Protein AF-A0A4S4KF39-F1 (afdb_monomer)

InterPro domains:
  IPR057402 BBC1/AIM3, cysteine proteinase-fold domain [PF25459] (134-309)

Organism: NCBI:txid98765

Nearest PDB structures (foldseek):
  7wzf-assembly1_A  TM=5.654E-01  e=2.152E+00  Streptomyces yunnanensis
  4bbo-assembly1_D  TM=5.616E-01  e=3.613E+00  Bradyrhizobium japonicum
  6s6z-assembly1_A  TM=2.212E-01  e=5.103E+00  Thermotoga maritima MSB8

Mean predicted aligned error: 10.65 Å

Secondary structure (DSSP, 8-state):
-PPPPHHHHHHHHHTTTTS-------TTS--SSTT---SSSPP-SSSSHHHHHHHHTSTTS--SS-GGGTTPPPHHHHHS--SEEEEEEEEETTEEEEEEEEE-TTS-EEEEEEEEESSS---TT-TTT-EEEEEEEPPPPPP-HHHHHHHHHHHHHHHHHHHHTTTTT-PPSTTS-HHHHHHHHHHGGGG-TTSPPBPPPBTTB-SEEEEEEEEETTTTEEEEEE-SS--SB-TT-EEEEEEEEEE-GGG--EEEEEEEEEEEE--S-B--SS---TT-B--GGGTS-EEEEEEEEEE--BHHHHHSS-S--PPPTTS-EE--

Structure (mmCIF, N/CA/C/O backbone):
data_AF-A0A4S4KF39-F1
#
_entry.id   AF-A0A4S4KF39-F1
#
loop_
_atom_site.group_PDB
_atom_site.id
_atom_site.type_symbol
_atom_site.label_atom_id
_atom_site.label_alt_id
_atom_site.label_comp_id
_atom_site.label_asym_id
_atom_site.label_entity_id
_atom_site.label_seq_id
_atom_site.pdbx_PDB_ins_code
_atom_sit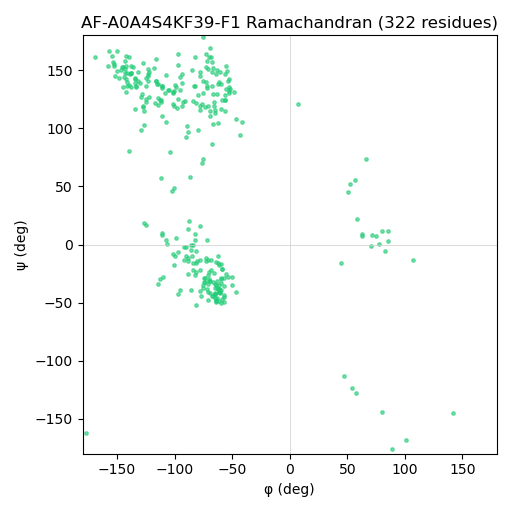e.Cartn_x
_atom_site.Cartn_y
_atom_site.Cartn_z
_atom_site.occupancy
_atom_site.B_iso_or_equiv
_atom_site.auth_seq_id
_atom_site.auth_comp_id
_atom_site.auth_asym_id
_atom_site.auth_atom_id
_atom_site.pdbx_PDB_model_num
ATOM 1 N N . MET A 1 1 ? -62.407 17.009 10.151 1.00 39.81 1 MET A N 1
ATOM 2 C CA . MET A 1 1 ? -61.603 16.279 9.146 1.00 39.81 1 MET A CA 1
ATOM 3 C C . MET A 1 1 ? -62.495 15.220 8.516 1.00 39.81 1 MET A C 1
ATOM 5 O O . MET A 1 1 ? -63.108 14.493 9.290 1.00 39.81 1 MET A O 1
ATOM 9 N N . PRO A 1 2 ? -62.652 15.152 7.184 1.00 35.88 2 PRO A N 1
ATOM 10 C CA . PRO A 1 2 ? -63.517 14.149 6.572 1.00 35.88 2 PRO A CA 1
ATOM 11 C C . PRO A 1 2 ? -62.794 12.796 6.508 1.00 35.88 2 PRO A C 1
ATOM 13 O O . PRO A 1 2 ? -61.650 12.719 6.058 1.00 35.88 2 PRO A O 1
ATOM 16 N N . SER A 1 3 ? -63.450 11.741 6.996 1.00 41.75 3 SER A N 1
ATOM 17 C CA . SER A 1 3 ? -62.980 10.358 6.909 1.00 41.75 3 SER A CA 1
ATOM 18 C C . SER A 1 3 ? -63.378 9.762 5.558 1.00 41.75 3 SER A C 1
ATOM 20 O O . SER A 1 3 ? -64.548 9.747 5.182 1.00 41.75 3 SER A O 1
ATOM 22 N N . PHE A 1 4 ? -62.391 9.278 4.807 1.00 41.94 4 PHE A N 1
ATOM 23 C CA . PHE A 1 4 ? -62.634 8.561 3.558 1.00 41.94 4 PHE A CA 1
ATOM 24 C C . PHE A 1 4 ? -63.135 7.147 3.860 1.00 41.94 4 PHE A C 1
ATOM 26 O O . PHE A 1 4 ? -62.538 6.431 4.667 1.00 41.94 4 PHE A O 1
ATOM 33 N N . SER A 1 5 ? -64.232 6.744 3.216 1.00 55.09 5 SER A N 1
ATOM 34 C CA . SER A 1 5 ? -64.802 5.407 3.387 1.00 55.09 5 SER A CA 1
ATOM 35 C C . SER A 1 5 ? -64.129 4.391 2.456 1.00 55.09 5 SER A C 1
ATOM 37 O O . SER A 1 5 ? -63.663 4.715 1.363 1.00 55.09 5 SER A O 1
ATOM 39 N N . VAL A 1 6 ? -64.082 3.129 2.886 1.00 46.25 6 VAL A N 1
ATOM 40 C CA . VAL A 1 6 ? -63.393 2.020 2.197 1.00 46.25 6 VAL A CA 1
ATOM 41 C C . VAL A 1 6 ? -63.920 1.781 0.768 1.00 46.25 6 VAL A C 1
ATOM 43 O O . VAL A 1 6 ? -63.204 1.229 -0.071 1.00 46.25 6 VAL A O 1
ATOM 46 N N . SER A 1 7 ? -65.134 2.235 0.441 1.00 45.62 7 SER A N 1
ATOM 47 C CA . SER A 1 7 ? -65.674 2.152 -0.922 1.00 45.62 7 SER A CA 1
ATOM 48 C C . SER A 1 7 ? -64.970 3.089 -1.914 1.00 45.62 7 SER A C 1
ATOM 50 O O . SER A 1 7 ? -64.816 2.708 -3.076 1.00 45.62 7 SER A O 1
ATOM 52 N N . ASP A 1 8 ? -64.438 4.235 -1.468 1.00 46.12 8 ASP A N 1
ATOM 53 C CA . ASP A 1 8 ? -63.676 5.161 -2.328 1.00 46.12 8 ASP A CA 1
ATOM 54 C C . ASP A 1 8 ? -62.296 4.609 -2.721 1.00 46.12 8 ASP A C 1
ATOM 56 O O . ASP A 1 8 ? -61.754 4.932 -3.780 1.00 46.12 8 ASP A O 1
ATOM 60 N N . LEU A 1 9 ? -61.730 3.719 -1.900 1.00 43.78 9 LEU A N 1
ATOM 61 C CA . LEU A 1 9 ? -60.470 3.034 -2.202 1.00 43.78 9 LEU A CA 1
ATOM 62 C C . LEU A 1 9 ? -60.652 1.932 -3.255 1.00 43.78 9 LEU A C 1
ATOM 64 O O . LEU A 1 9 ? -59.778 1.740 -4.102 1.00 43.78 9 LEU A O 1
ATOM 68 N N . LYS A 1 10 ? -61.799 1.238 -3.261 1.00 43.09 10 LYS A N 1
ATOM 69 C CA . LYS A 1 10 ? -62.076 0.178 -4.244 1.00 43.09 10 LYS A CA 1
ATOM 70 C C . LYS A 1 10 ? -62.333 0.729 -5.648 1.00 43.09 10 LYS A C 1
ATOM 72 O O . LYS A 1 10 ? -61.834 0.150 -6.610 1.00 43.09 10 LYS A O 1
ATOM 77 N N . SER A 1 11 ? -63.031 1.860 -5.784 1.00 40.44 11 SER A N 1
ATOM 78 C CA . SER A 1 11 ? -63.276 2.475 -7.101 1.00 40.44 11 SER A CA 1
ATOM 79 C C . SER A 1 11 ? -61.986 3.005 -7.748 1.00 40.44 11 SER A C 1
ATOM 81 O O . SER A 1 11 ? -61.815 2.916 -8.965 1.00 40.44 11 SER A O 1
ATOM 83 N N . ARG A 1 12 ? -61.025 3.468 -6.935 1.00 44.31 12 ARG A N 1
ATOM 84 C CA . ARG A 1 12 ? -59.691 3.886 -7.397 1.00 44.31 12 ARG A CA 1
ATOM 85 C C . ARG A 1 12 ? -58.774 2.715 -7.756 1.00 44.31 12 ARG A C 1
ATOM 87 O O . ARG A 1 12 ? -57.987 2.844 -8.689 1.00 44.31 12 ARG A O 1
ATOM 94 N N . ALA A 1 13 ? -58.904 1.572 -7.084 1.00 39.62 13 ALA A N 1
ATOM 95 C CA . ALA A 1 13 ? -58.108 0.379 -7.382 1.00 39.62 13 ALA A CA 1
ATOM 96 C C . ALA A 1 13 ? -58.490 -0.285 -8.719 1.00 39.62 13 ALA A C 1
ATOM 98 O O . ALA A 1 13 ? -57.625 -0.831 -9.400 1.00 39.62 13 ALA A O 1
ATOM 99 N N . VAL A 1 14 ? -59.760 -0.205 -9.135 1.00 39.12 14 VAL A N 1
ATOM 100 C CA . VAL A 1 14 ? -60.211 -0.791 -10.412 1.00 39.12 14 VAL A CA 1
ATOM 101 C C . VAL A 1 14 ? -59.726 0.027 -11.617 1.00 39.12 14 VAL A C 1
ATOM 103 O O . VAL A 1 14 ? -59.369 -0.553 -12.637 1.00 39.12 14 VAL A O 1
ATOM 106 N N . LYS A 1 15 ? -59.587 1.355 -11.486 1.00 35.53 15 LYS A N 1
ATOM 107 C CA . LYS A 1 15 ? -59.062 2.224 -12.560 1.00 35.53 15 LYS A CA 1
ATOM 108 C C . LYS A 1 15 ? -57.560 2.069 -12.840 1.00 35.53 15 LYS A C 1
ATOM 110 O O . LYS A 1 15 ? -57.095 2.554 -13.865 1.00 35.53 15 LYS A O 1
ATOM 115 N N . ALA A 1 16 ? -56.804 1.403 -11.967 1.00 37.81 16 ALA A N 1
ATOM 116 C CA . ALA A 1 16 ? -55.364 1.199 -12.143 1.00 37.81 16 ALA A CA 1
ATOM 117 C C . ALA A 1 16 ? -55.009 -0.087 -12.916 1.00 37.81 16 ALA A C 1
ATOM 119 O O . ALA A 1 16 ? -53.831 -0.344 -13.149 1.00 37.81 16 ALA A O 1
ATOM 120 N N . LYS A 1 17 ? -56.001 -0.906 -13.302 1.00 37.53 17 LYS A N 1
ATOM 121 C CA . LYS A 1 17 ? -55.760 -2.229 -13.900 1.00 37.53 17 LYS A CA 1
ATOM 122 C C . LYS A 1 17 ? -55.523 -2.229 -15.419 1.00 37.53 17 LYS A C 1
ATOM 124 O O . LYS A 1 17 ? -55.055 -3.242 -15.921 1.00 37.53 17 LYS A O 1
ATOM 129 N N . ASP A 1 18 ? -55.748 -1.104 -16.108 1.00 37.53 18 ASP A N 1
ATOM 130 C CA . ASP A 1 18 ? -55.629 -1.000 -17.578 1.00 37.53 18 ASP A CA 1
ATOM 131 C C . ASP A 1 18 ? -54.451 -0.142 -18.080 1.00 37.53 18 ASP A C 1
ATOM 133 O O . ASP A 1 18 ? -54.311 0.099 -19.278 1.00 37.53 18 ASP A O 1
ATOM 137 N N . ALA A 1 19 ? -53.543 0.288 -17.201 1.00 33.97 19 ALA A N 1
ATOM 138 C CA . ALA A 1 19 ? -52.295 0.916 -17.630 1.00 33.97 19 ALA A CA 1
ATOM 139 C C . ALA A 1 19 ? -51.210 -0.157 -17.804 1.00 33.97 19 ALA A C 1
ATOM 141 O O . ALA A 1 19 ? -50.539 -0.544 -16.850 1.00 33.97 19 ALA A O 1
ATOM 142 N N . SER A 1 20 ? -51.108 -0.658 -19.037 1.00 30.83 20 SER A N 1
ATOM 143 C CA . SER A 1 20 ? -49.961 -1.321 -19.675 1.00 30.83 20 SER A CA 1
ATOM 144 C C . SER A 1 20 ? -48.750 -1.629 -18.780 1.00 30.83 20 SER A C 1
ATOM 146 O O . SER A 1 20 ? -48.084 -0.727 -18.270 1.00 30.83 20 SER A O 1
ATOM 148 N N . VAL A 1 21 ? -48.422 -2.921 -18.704 1.00 38.69 21 VAL A N 1
ATOM 149 C CA . VAL A 1 21 ? -47.214 -3.517 -18.121 1.00 38.69 21 VAL A CA 1
ATOM 150 C C . VAL A 1 21 ? -45.951 -2.737 -18.515 1.00 38.69 21 VAL A C 1
ATOM 152 O O . VAL A 1 21 ? -45.319 -3.014 -19.531 1.00 38.69 21 VAL A O 1
ATOM 155 N N . TYR A 1 22 ? -45.538 -1.800 -17.666 1.00 29.58 22 TYR A N 1
ATOM 156 C CA . TYR A 1 22 ? -44.145 -1.395 -17.565 1.00 29.58 22 TYR A CA 1
ATOM 157 C C . TYR A 1 22 ? -43.522 -2.231 -16.461 1.00 29.58 22 TYR A C 1
ATOM 159 O O . TYR A 1 22 ? -43.956 -2.216 -15.311 1.00 29.58 22 TYR A O 1
ATOM 167 N N . LYS A 1 23 ? -42.514 -3.004 -16.857 1.00 35.19 23 LYS A N 1
ATOM 168 C CA . LYS A 1 23 ? -41.631 -3.790 -16.001 1.00 35.19 23 LYS A CA 1
ATOM 169 C C . LYS A 1 23 ? -41.275 -2.959 -14.761 1.00 35.19 23 LYS A C 1
ATOM 171 O O . LYS A 1 23 ? -40.481 -2.025 -14.853 1.00 35.19 23 LYS A O 1
ATOM 176 N N . ILE A 1 24 ? -41.871 -3.285 -13.612 1.00 33.97 24 ILE A N 1
ATOM 177 C CA . ILE A 1 24 ? -41.471 -2.733 -12.316 1.00 33.97 24 ILE A CA 1
ATOM 178 C C . ILE A 1 24 ? -40.077 -3.299 -12.047 1.00 33.97 24 ILE A C 1
ATOM 180 O O . ILE A 1 24 ? -39.912 -4.368 -11.466 1.00 33.97 24 ILE A O 1
ATOM 184 N N . SER A 1 25 ? -39.046 -2.617 -12.548 1.00 32.62 25 SER A N 1
ATOM 185 C CA . SER A 1 25 ? -37.690 -2.837 -12.075 1.00 32.62 25 SER A CA 1
ATOM 186 C C . SER A 1 25 ? -37.651 -2.292 -10.655 1.00 32.62 25 SER A C 1
ATOM 188 O O . SER A 1 25 ? -37.760 -1.078 -10.469 1.00 32.62 25 SER A O 1
ATOM 190 N N . ASN A 1 26 ? -37.528 -3.181 -9.672 1.00 31.80 26 ASN A N 1
ATOM 191 C CA . ASN A 1 26 ? -37.232 -2.828 -8.291 1.00 31.80 26 ASN A CA 1
ATOM 192 C C . ASN A 1 26 ? -36.068 -1.821 -8.275 1.00 31.80 26 ASN A C 1
ATOM 194 O O . ASN A 1 26 ? -34.921 -2.158 -8.557 1.00 31.80 26 ASN A O 1
ATOM 198 N N . THR A 1 27 ? -36.349 -0.560 -7.958 1.00 37.22 27 THR A N 1
ATOM 199 C CA . THR A 1 27 ? -35.354 0.520 -7.845 1.00 37.22 27 THR A CA 1
ATOM 200 C C . THR A 1 27 ? -34.467 0.383 -6.606 1.00 37.22 27 THR A C 1
ATOM 202 O O . THR A 1 27 ? -33.620 1.237 -6.363 1.00 37.22 27 THR A O 1
ATOM 205 N N . ARG A 1 28 ? -34.621 -0.702 -5.836 1.00 38.69 28 ARG A N 1
ATOM 206 C CA . ARG A 1 28 ? -33.837 -0.989 -4.631 1.00 38.69 28 ARG A CA 1
ATOM 207 C C . ARG A 1 28 ? -32.489 -1.670 -4.913 1.00 38.69 28 ARG A C 1
ATOM 209 O O . ARG A 1 28 ? -31.611 -1.583 -4.065 1.00 38.69 28 ARG A O 1
ATOM 216 N N . ASP A 1 29 ? -32.298 -2.215 -6.119 1.00 35.34 29 ASP A N 1
ATOM 217 C CA . ASP A 1 29 ? -31.087 -2.963 -6.506 1.00 35.34 29 ASP A CA 1
ATOM 218 C C . ASP A 1 29 ? -30.207 -2.239 -7.546 1.00 35.34 29 ASP A C 1
ATOM 220 O O . ASP A 1 29 ? -29.248 -2.802 -8.066 1.00 35.34 29 ASP A O 1
ATOM 224 N N . LYS A 1 30 ? -30.478 -0.959 -7.847 1.00 36.72 30 LYS A N 1
ATOM 225 C CA . LYS A 1 30 ? -29.723 -0.176 -8.853 1.00 36.72 30 LYS A CA 1
ATOM 226 C C . LYS A 1 30 ? -28.352 0.352 -8.395 1.00 36.72 30 LYS A C 1
ATOM 228 O O . LYS A 1 30 ? -27.777 1.196 -9.072 1.00 36.72 30 LYS A O 1
ATOM 233 N N . PHE A 1 31 ? -27.795 -0.164 -7.303 1.00 43.72 31 PHE A N 1
ATOM 234 C CA . PHE A 1 31 ? -26.368 -0.002 -6.995 1.00 43.72 31 PHE A CA 1
ATOM 235 C C . PHE A 1 31 ? -25.647 -1.348 -7.108 1.00 43.72 31 PHE A C 1
ATOM 237 O O . PHE A 1 31 ? -25.009 -1.839 -6.183 1.00 43.72 31 PHE A O 1
ATOM 244 N N . THR A 1 32 ? -25.741 -1.950 -8.289 1.00 39.66 32 THR A N 1
ATOM 245 C CA . THR A 1 32 ? -24.773 -2.938 -8.763 1.00 39.66 32 THR A CA 1
ATOM 246 C C . THR A 1 32 ? -23.433 -2.237 -8.985 1.00 39.66 32 THR A C 1
ATOM 248 O O . THR A 1 32 ? -23.328 -1.528 -9.976 1.00 39.66 32 THR A O 1
ATOM 251 N N . ASN A 1 33 ? -22.457 -2.409 -8.079 1.00 44.78 33 ASN A N 1
ATOM 252 C CA . ASN A 1 33 ? -20.983 -2.249 -8.200 1.00 44.78 33 ASN A CA 1
ATOM 253 C C . ASN A 1 33 ? -20.338 -1.032 -8.921 1.00 44.78 33 ASN A C 1
ATOM 255 O O . ASN A 1 33 ? -19.154 -0.792 -8.719 1.00 44.78 33 ASN A O 1
ATOM 259 N N . ALA A 1 34 ? -21.045 -0.243 -9.725 1.00 40.34 34 ALA A N 1
ATOM 260 C CA . ALA A 1 34 ? -20.480 0.692 -10.695 1.00 40.34 34 ALA A CA 1
ATOM 261 C C . ALA A 1 34 ? -20.090 2.061 -10.107 1.00 40.34 34 ALA A C 1
ATOM 263 O O . ALA A 1 34 ? -19.596 2.915 -10.833 1.00 40.34 34 ALA A O 1
ATOM 264 N N . SER A 1 35 ? -20.297 2.295 -8.806 1.00 52.53 35 SER A N 1
ATOM 265 C CA . SER A 1 35 ? -19.958 3.567 -8.145 1.00 52.53 35 SER A CA 1
ATOM 266 C C . SER A 1 35 ? -19.040 3.408 -6.927 1.00 52.53 35 SER A C 1
ATOM 268 O O . SER A 1 35 ? -18.972 4.315 -6.098 1.00 52.53 35 SER A O 1
ATOM 270 N N . PHE A 1 36 ? -18.372 2.259 -6.779 1.00 65.62 36 PHE A N 1
ATOM 271 C CA . PHE A 1 36 ? -17.457 1.973 -5.666 1.00 65.62 36 PHE A CA 1
ATOM 272 C C . PHE A 1 36 ? -15.989 2.144 -6.076 1.00 65.62 36 PHE A C 1
ATOM 274 O O . PHE A 1 36 ? -15.164 1.264 -5.855 1.00 65.62 36 PHE A O 1
ATOM 281 N N . PHE A 1 37 ? -15.659 3.263 -6.719 1.00 78.44 37 PHE A N 1
ATOM 282 C CA . PHE A 1 37 ? -14.258 3.616 -6.921 1.00 78.44 37 PHE A CA 1
ATOM 283 C C . PHE A 1 37 ? -13.801 4.441 -5.721 1.00 78.44 37 PHE A C 1
ATOM 285 O O . PHE A 1 37 ? -14.157 5.618 -5.577 1.00 78.44 37 PHE A O 1
ATOM 292 N N . MET A 1 38 ? -13.080 3.760 -4.833 1.00 86.00 38 MET A N 1
ATOM 293 C CA . MET A 1 38 ? -12.236 4.399 -3.832 1.00 86.00 38 MET A CA 1
ATOM 294 C C . MET A 1 38 ? -11.078 5.086 -4.552 1.00 86.00 38 MET A C 1
ATOM 296 O O . MET A 1 38 ? -10.628 4.631 -5.605 1.00 86.00 38 MET A O 1
ATOM 300 N N . SER A 1 39 ? -10.596 6.189 -3.994 1.00 86.69 39 SER A N 1
ATOM 301 C CA . SER A 1 39 ? -9.427 6.878 -4.538 1.00 86.69 39 SER A CA 1
ATOM 302 C C . SER A 1 39 ? -8.100 6.230 -4.127 1.00 86.69 39 SER A C 1
ATOM 304 O O . SER A 1 39 ? -7.065 6.541 -4.716 1.00 86.69 39 SER A O 1
ATOM 306 N N . HIS A 1 40 ? -8.132 5.344 -3.127 1.00 87.56 40 HIS A N 1
ATOM 307 C CA . HIS A 1 40 ? -6.980 4.622 -2.595 1.00 87.56 40 HIS A CA 1
ATOM 308 C C . HIS A 1 40 ? -7.335 3.158 -2.246 1.00 87.56 40 HIS A C 1
ATOM 310 O O . HIS A 1 40 ? -8.409 2.919 -1.689 1.00 87.56 40 HIS A O 1
ATOM 316 N N . PRO A 1 41 ? -6.443 2.190 -2.537 1.00 87.00 41 PRO A N 1
ATOM 317 C CA . PRO A 1 41 ? -5.455 2.311 -3.608 1.00 87.00 41 PRO A CA 1
ATOM 318 C C . PRO A 1 41 ? -6.174 2.626 -4.940 1.00 87.00 41 PRO A C 1
ATOM 320 O O . PRO A 1 41 ? -7.361 2.315 -5.076 1.00 87.00 41 PRO A O 1
ATOM 323 N N . PRO A 1 42 ? -5.509 3.279 -5.908 1.00 85.31 42 PRO A N 1
ATOM 324 C CA . PRO A 1 42 ? -6.131 3.599 -7.188 1.00 85.31 42 PRO A CA 1
ATOM 325 C C . PRO A 1 42 ? -6.717 2.353 -7.877 1.00 85.31 42 PRO A C 1
ATOM 327 O O . PRO A 1 42 ? -6.176 1.256 -7.706 1.00 85.31 42 PRO A O 1
ATOM 330 N N . PRO A 1 43 ? -7.800 2.494 -8.663 1.00 86.00 43 PRO A N 1
ATOM 331 C CA . PRO A 1 43 ? -8.351 1.390 -9.441 1.00 86.00 43 PRO A CA 1
ATOM 332 C C . PRO A 1 43 ? -7.305 0.776 -10.375 1.00 86.00 43 PRO A C 1
ATOM 334 O O . PRO A 1 43 ? -6.452 1.485 -10.904 1.00 86.00 43 PRO A O 1
ATOM 337 N N . THR A 1 44 ? -7.407 -0.535 -10.585 1.00 89.81 44 THR A N 1
ATOM 338 C CA . THR A 1 44 ? -6.483 -1.317 -11.415 1.00 89.81 44 THR A CA 1
ATOM 339 C C . THR A 1 44 ? -7.247 -2.029 -12.520 1.00 89.81 44 THR A C 1
ATOM 341 O O . THR A 1 44 ? -8.425 -2.363 -12.350 1.00 89.81 44 THR A O 1
ATOM 344 N N . GLU A 1 45 ? -6.593 -2.261 -13.653 1.00 90.44 45 GLU A N 1
ATOM 345 C CA . GLU A 1 45 ? -7.209 -2.926 -14.809 1.00 90.44 45 GLU A CA 1
ATOM 346 C C . GLU A 1 45 ? -7.108 -4.451 -14.699 1.00 90.44 45 GLU A C 1
ATOM 348 O O . GLU A 1 45 ? -8.065 -5.172 -14.987 1.00 90.44 45 GLU A O 1
ATOM 353 N N . HIS A 1 46 ? -5.971 -4.945 -14.213 1.00 90.25 46 HIS A N 1
ATOM 354 C CA . HIS A 1 46 ? -5.637 -6.368 -14.161 1.00 90.25 46 HIS A CA 1
ATOM 355 C C . HIS A 1 46 ? -5.698 -6.939 -12.734 1.00 90.25 46 HIS A C 1
ATOM 357 O O . HIS A 1 46 ? -5.414 -8.114 -12.515 1.00 90.25 46 HIS A O 1
ATOM 363 N N . GLY A 1 47 ? -6.116 -6.133 -11.752 1.00 87.88 47 GLY A N 1
ATOM 364 C CA . GLY A 1 47 ? -6.416 -6.563 -10.382 1.00 87.88 47 GLY A CA 1
ATOM 365 C C . GLY A 1 47 ? -5.392 -6.158 -9.317 1.00 87.88 47 GLY A C 1
ATOM 366 O O . GLY A 1 47 ? -5.712 -6.245 -8.130 1.00 87.88 47 GLY A O 1
ATOM 367 N N . SER A 1 48 ? -4.202 -5.693 -9.705 1.00 92.19 48 SER A N 1
ATOM 368 C CA . SER A 1 48 ? -3.261 -4.999 -8.813 1.00 92.19 48 SER A CA 1
ATOM 369 C C . SER A 1 48 ? -2.366 -4.043 -9.595 1.00 92.19 48 SER A C 1
ATOM 371 O O . SER A 1 48 ? -2.079 -4.280 -10.770 1.00 92.19 48 SER A O 1
ATOM 373 N N . ALA A 1 49 ? -1.867 -2.999 -8.934 1.00 93.62 49 ALA A N 1
ATOM 374 C CA . ALA A 1 49 ? -1.062 -1.971 -9.595 1.00 93.62 49 ALA A CA 1
ATOM 375 C C . ALA A 1 49 ? 0.256 -2.545 -10.149 1.00 93.62 49 ALA A C 1
ATOM 377 O O . ALA A 1 49 ? 0.701 -2.187 -11.239 1.00 93.62 49 ALA A O 1
ATOM 378 N N . ALA A 1 50 ? 0.838 -3.518 -9.445 1.00 93.44 50 ALA A N 1
ATOM 379 C CA . ALA A 1 50 ? 2.006 -4.237 -9.931 1.00 93.44 50 ALA A CA 1
ATOM 380 C C . ALA A 1 50 ? 1.745 -5.076 -11.189 1.00 93.44 50 ALA A C 1
ATOM 382 O O . ALA A 1 50 ? 2.633 -5.188 -12.031 1.00 93.44 50 ALA A O 1
ATOM 383 N N . LEU A 1 51 ? 0.549 -5.656 -11.334 1.00 93.62 51 LEU A N 1
ATOM 384 C CA . LEU A 1 51 ? 0.205 -6.445 -12.514 1.00 93.62 51 LEU A CA 1
ATOM 385 C C . LEU A 1 51 ? -0.076 -5.526 -13.708 1.00 93.62 51 LEU A C 1
ATOM 387 O O . LEU A 1 51 ? 0.385 -5.820 -14.805 1.00 93.62 51 LEU A O 1
ATOM 391 N N . ASP A 1 52 ? -0.714 -4.374 -13.490 1.00 94.56 52 ASP A N 1
ATOM 392 C CA . ASP A 1 52 ? -0.856 -3.338 -14.523 1.00 94.56 52 ASP A CA 1
ATOM 393 C C . ASP A 1 52 ? 0.517 -2.891 -15.053 1.00 94.56 52 ASP A C 1
ATOM 395 O O . ASP A 1 52 ? 0.743 -2.833 -16.265 1.00 94.56 52 ASP A O 1
ATOM 399 N N . LEU A 1 53 ? 1.482 -2.660 -14.152 1.00 95.19 53 LEU A N 1
ATOM 400 C CA . LEU A 1 53 ? 2.851 -2.342 -14.553 1.00 95.19 53 LEU A CA 1
ATOM 401 C C . LEU A 1 53 ? 3.527 -3.517 -15.275 1.00 95.19 53 LEU A C 1
ATOM 403 O O . LEU A 1 53 ? 4.179 -3.309 -16.295 1.00 95.19 53 LEU A O 1
ATOM 407 N N . ALA A 1 54 ? 3.363 -4.754 -14.805 1.00 94.88 54 ALA A N 1
ATOM 408 C CA . ALA A 1 54 ? 3.926 -5.922 -15.480 1.00 94.88 54 ALA A CA 1
ATOM 409 C C . ALA A 1 54 ? 3.353 -6.103 -16.899 1.00 94.88 54 ALA A C 1
ATOM 411 O O . ALA A 1 54 ? 4.103 -6.409 -17.829 1.00 94.88 54 ALA A O 1
ATOM 412 N N . HIS A 1 55 ? 2.056 -5.836 -17.091 1.00 95.12 55 HIS A N 1
ATOM 413 C CA . HIS A 1 55 ? 1.413 -5.817 -18.404 1.00 95.12 55 HIS A CA 1
ATOM 414 C C . HIS A 1 55 ? 2.022 -4.761 -19.328 1.00 95.12 55 HIS A C 1
ATOM 416 O O . HIS A 1 55 ? 2.239 -5.051 -20.506 1.00 95.12 55 HIS A O 1
ATOM 422 N N . TYR A 1 56 ? 2.387 -3.582 -18.815 1.00 95.56 56 TYR A N 1
ATOM 423 C CA . TYR A 1 56 ? 3.096 -2.572 -19.607 1.00 95.56 56 TYR A CA 1
ATOM 424 C C . TYR A 1 56 ? 4.416 -3.099 -20.197 1.00 95.56 56 TYR A C 1
ATOM 426 O O . TYR A 1 56 ? 4.758 -2.771 -21.332 1.00 95.56 56 TYR A O 1
ATOM 434 N N . PHE A 1 57 ? 5.140 -3.959 -19.475 1.00 95.75 57 PHE A N 1
ATOM 435 C CA . PHE A 1 57 ? 6.400 -4.560 -19.938 1.00 95.75 57 PHE A CA 1
ATOM 436 C C . PHE A 1 57 ? 6.236 -5.835 -20.772 1.00 95.75 57 PHE A C 1
ATOM 438 O O . PHE A 1 57 ? 7.238 -6.390 -21.231 1.00 95.75 57 PHE A O 1
ATOM 445 N N . SER A 1 58 ? 5.008 -6.300 -21.001 1.00 93.50 58 SER A N 1
ATOM 446 C CA . SER A 1 58 ? 4.756 -7.431 -21.892 1.00 93.50 58 SER A CA 1
ATOM 447 C C . SER A 1 58 ? 5.223 -7.117 -23.322 1.00 93.50 58 SER A C 1
ATOM 449 O O . SER A 1 58 ? 4.962 -6.017 -23.818 1.00 93.50 58 SER A O 1
ATOM 451 N N . PRO A 1 59 ? 5.846 -8.071 -24.041 1.00 89.62 59 PRO A N 1
ATOM 452 C CA . PRO A 1 59 ? 6.158 -7.911 -25.464 1.00 89.62 59 PRO A CA 1
ATOM 453 C C . PRO A 1 59 ? 4.927 -7.664 -26.347 1.00 89.62 59 PRO A C 1
ATOM 455 O O . PRO A 1 59 ? 5.066 -7.154 -27.451 1.00 89.62 59 PRO A O 1
ATOM 458 N N . ALA A 1 60 ? 3.729 -8.026 -25.875 1.00 91.12 60 ALA A N 1
ATOM 459 C CA . ALA A 1 60 ? 2.476 -7.775 -26.586 1.00 91.12 60 ALA A CA 1
ATOM 460 C C . ALA A 1 60 ? 1.988 -6.317 -26.467 1.00 91.12 60 ALA A C 1
ATOM 462 O O . ALA A 1 60 ? 1.088 -5.917 -27.203 1.00 91.12 60 ALA A O 1
ATOM 463 N N . THR A 1 61 ? 2.554 -5.531 -25.547 1.00 94.94 61 THR A N 1
ATOM 464 C CA . THR A 1 61 ? 2.130 -4.152 -25.290 1.00 94.94 61 THR A CA 1
ATOM 465 C C . THR A 1 61 ? 2.924 -3.178 -26.153 1.00 94.94 61 THR A C 1
ATOM 467 O O . THR A 1 61 ? 4.155 -3.125 -26.089 1.00 94.94 61 THR A O 1
ATOM 470 N N . HIS A 1 62 ? 2.216 -2.373 -26.942 1.00 96.06 62 HIS A N 1
ATOM 471 C CA . HIS A 1 62 ? 2.828 -1.325 -27.753 1.00 96.06 62 HIS A CA 1
ATOM 472 C C . HIS A 1 62 ? 3.310 -0.161 -26.875 1.00 96.06 62 HIS A C 1
ATOM 474 O O . HIS A 1 62 ? 2.584 0.299 -25.995 1.00 96.06 62 HIS A O 1
ATOM 480 N N . TRP A 1 63 ? 4.529 0.320 -27.117 1.00 95.62 63 TRP A N 1
ATOM 481 C CA . TRP A 1 63 ? 5.078 1.535 -26.516 1.00 95.62 63 TRP A CA 1
ATOM 482 C C . TRP A 1 63 ? 5.165 2.642 -27.555 1.00 95.62 63 TRP A C 1
ATOM 484 O O . TRP A 1 63 ? 5.747 2.455 -28.624 1.00 95.62 63 TRP A O 1
ATOM 494 N N . ASP A 1 64 ? 4.655 3.814 -27.192 1.00 93.31 64 ASP A N 1
ATOM 495 C CA . ASP A 1 64 ? 4.653 4.992 -28.063 1.00 93.31 64 ASP A CA 1
ATOM 496 C C . ASP A 1 64 ? 5.995 5.736 -28.052 1.00 93.31 64 ASP A C 1
ATOM 498 O O . ASP A 1 64 ? 6.268 6.555 -28.930 1.00 93.31 64 ASP A O 1
ATOM 502 N N . SER A 1 65 ? 6.852 5.465 -27.061 1.00 91.31 65 SER A N 1
ATOM 503 C CA . SER A 1 65 ? 8.150 6.120 -26.922 1.00 91.31 65 SER A CA 1
ATOM 504 C C . SER A 1 65 ? 9.231 5.208 -26.321 1.00 91.31 65 SER A C 1
ATOM 506 O O . SER A 1 65 ? 8.944 4.339 -25.490 1.00 91.31 65 SER A O 1
ATOM 508 N N . PRO A 1 66 ? 10.509 5.417 -26.690 1.00 93.12 66 PRO A N 1
ATOM 509 C CA . PRO A 1 66 ? 11.648 4.736 -26.085 1.00 93.12 66 PRO A CA 1
ATOM 510 C C . PRO A 1 66 ? 12.137 5.480 -24.825 1.00 93.12 66 PRO A C 1
ATOM 512 O O . PRO A 1 66 ? 13.295 5.889 -24.745 1.00 93.12 66 PRO A O 1
ATOM 515 N N . TRP A 1 67 ? 11.255 5.666 -23.837 1.00 92.00 67 TRP A N 1
ATOM 516 C CA . TRP A 1 67 ? 11.508 6.399 -22.577 1.00 92.00 67 TRP A CA 1
ATOM 517 C C . TRP A 1 67 ? 12.787 5.957 -21.832 1.00 92.00 67 TRP A C 1
ATOM 519 O O . TRP A 1 67 ? 13.443 6.737 -21.151 1.00 92.00 67 TRP A O 1
ATOM 529 N N . TYR A 1 68 ? 13.200 4.700 -22.000 1.00 91.31 68 TYR A N 1
ATOM 530 C CA . TYR A 1 68 ? 14.400 4.139 -21.372 1.00 91.31 68 TYR A CA 1
ATOM 531 C C . TYR A 1 68 ? 15.717 4.728 -21.915 1.00 91.31 68 TYR A C 1
ATOM 533 O O . TYR A 1 68 ? 16.775 4.530 -21.312 1.00 91.31 68 TYR A O 1
ATOM 541 N N . LEU A 1 69 ? 15.686 5.446 -23.045 1.00 89.81 69 LEU A N 1
ATOM 542 C CA . LEU A 1 69 ? 16.860 6.123 -23.603 1.00 89.81 69 LEU A CA 1
ATOM 543 C C . LEU A 1 69 ? 17.236 7.388 -22.822 1.00 89.81 69 LEU A C 1
ATOM 545 O O . LEU A 1 69 ? 18.416 7.731 -22.764 1.00 89.81 69 LEU A O 1
ATOM 549 N N . THR A 1 70 ? 16.261 8.053 -22.203 1.00 82.50 70 THR A N 1
ATOM 550 C CA . THR A 1 70 ? 16.415 9.347 -21.520 1.00 82.50 70 THR A CA 1
ATOM 551 C C . THR A 1 70 ? 16.571 9.223 -20.003 1.00 82.50 70 THR A C 1
ATOM 553 O O . THR A 1 70 ? 16.658 10.237 -19.327 1.00 82.50 70 THR A O 1
ATOM 556 N N . GLN A 1 71 ? 16.667 7.995 -19.469 1.00 69.81 71 GLN A N 1
ATOM 557 C CA . GLN A 1 71 ? 16.609 7.709 -18.022 1.00 69.81 71 GLN A CA 1
ATOM 558 C C . GLN A 1 71 ? 15.305 8.183 -17.358 1.00 69.81 71 GLN A C 1
ATOM 560 O O . GLN A 1 71 ? 15.255 8.349 -16.140 1.00 69.81 71 GLN A O 1
ATOM 565 N N . ASP A 1 72 ? 14.242 8.351 -18.144 1.00 81.56 72 ASP A N 1
ATOM 566 C CA . ASP A 1 72 ? 12.927 8.661 -17.608 1.00 81.56 72 ASP A CA 1
ATOM 567 C C . ASP A 1 72 ? 12.307 7.437 -16.924 1.00 81.56 72 ASP A C 1
ATOM 569 O O . ASP A 1 72 ? 12.722 6.286 -17.107 1.00 81.56 72 ASP A O 1
ATOM 573 N N . LEU A 1 73 ? 11.280 7.692 -16.119 1.00 87.56 73 LEU A N 1
ATOM 574 C CA . LEU A 1 73 ? 10.456 6.637 -15.546 1.00 87.56 73 LEU A CA 1
ATOM 575 C C . LEU A 1 73 ? 9.580 5.999 -16.636 1.00 87.56 73 LEU A C 1
ATOM 577 O O . LEU A 1 73 ? 9.161 6.688 -17.571 1.00 87.56 73 LEU A O 1
ATOM 581 N N . PRO A 1 74 ? 9.216 4.712 -16.495 1.00 91.38 74 PRO A N 1
ATOM 582 C CA . PRO A 1 74 ? 8.166 4.129 -17.317 1.00 91.38 74 PRO A CA 1
ATOM 583 C C . PRO A 1 74 ? 6.898 4.999 -17.229 1.00 91.38 74 PRO A C 1
ATOM 585 O O . PRO A 1 74 ? 6.511 5.357 -16.113 1.00 91.38 74 PRO A O 1
ATOM 588 N N . PRO A 1 75 ? 6.209 5.303 -18.344 1.00 91.88 75 PRO A N 1
ATOM 589 C CA . PRO A 1 75 ? 5.002 6.129 -18.359 1.00 91.88 75 PRO A CA 1
ATOM 590 C C . PRO A 1 75 ? 3.947 5.775 -17.295 1.00 91.88 75 PRO A C 1
ATOM 592 O O . PRO A 1 75 ? 3.440 6.703 -16.663 1.00 91.88 75 PRO A O 1
ATOM 595 N N . PRO A 1 76 ? 3.649 4.489 -16.995 1.00 91.06 76 PRO A N 1
ATOM 596 C CA . PRO A 1 76 ? 2.712 4.165 -15.915 1.00 91.06 76 PRO A CA 1
ATOM 597 C C . PRO A 1 76 ? 3.172 4.651 -14.530 1.00 91.06 76 PRO A C 1
ATOM 599 O O . PRO A 1 76 ? 2.350 5.088 -13.731 1.00 91.06 76 PRO A O 1
ATOM 602 N N . ILE A 1 77 ? 4.481 4.624 -14.258 1.00 89.62 77 ILE A N 1
ATOM 603 C CA . ILE A 1 77 ? 5.081 5.110 -13.005 1.00 89.62 77 ILE A CA 1
ATOM 604 C C . ILE A 1 77 ? 5.164 6.639 -13.006 1.00 89.62 77 ILE A C 1
ATOM 606 O O . ILE A 1 77 ? 4.900 7.265 -11.984 1.00 89.62 77 ILE A O 1
ATOM 610 N N . ALA A 1 78 ? 5.510 7.253 -14.141 1.00 87.69 78 ALA A N 1
ATOM 611 C CA . ALA A 1 78 ? 5.591 8.708 -14.269 1.00 87.69 78 ALA A CA 1
ATOM 612 C C . ALA A 1 78 ? 4.233 9.383 -14.008 1.00 87.69 78 ALA A C 1
ATOM 614 O O . ALA A 1 78 ? 4.164 10.400 -13.322 1.00 87.69 78 ALA A O 1
ATOM 615 N N . ASN A 1 79 ? 3.154 8.783 -14.519 1.00 84.31 79 ASN A N 1
ATOM 616 C CA . ASN A 1 79 ? 1.797 9.313 -14.394 1.00 84.31 79 ASN A CA 1
ATOM 617 C C . ASN A 1 79 ? 1.137 8.969 -13.052 1.00 84.31 79 ASN A C 1
ATOM 619 O O . ASN A 1 79 ? 0.244 9.687 -12.605 1.00 84.31 79 ASN A O 1
ATOM 623 N N . ASN A 1 80 ? 1.556 7.875 -12.413 1.00 83.75 80 ASN A N 1
ATOM 624 C CA . ASN A 1 80 ? 1.011 7.417 -11.142 1.00 83.75 80 ASN A CA 1
ATOM 625 C C . ASN A 1 80 ? 2.139 6.902 -10.244 1.00 83.75 80 ASN A C 1
ATOM 627 O O . ASN A 1 80 ? 2.412 5.700 -10.168 1.00 83.75 80 ASN A O 1
ATOM 631 N N . ARG A 1 81 ? 2.834 7.843 -9.598 1.00 86.62 81 ARG A N 1
ATOM 632 C CA . ARG A 1 81 ? 4.053 7.536 -8.851 1.00 86.62 81 ARG A CA 1
ATOM 633 C C . ARG A 1 81 ? 3.733 6.648 -7.639 1.00 86.62 81 ARG A C 1
ATOM 635 O O . ARG A 1 81 ? 2.939 7.054 -6.788 1.00 86.62 81 ARG A O 1
ATOM 642 N N . PRO A 1 82 ? 4.348 5.458 -7.530 1.00 90.88 82 PRO A N 1
ATOM 643 C CA . PRO A 1 82 ? 4.164 4.587 -6.379 1.00 90.88 82 PRO A CA 1
ATOM 644 C C . PRO A 1 82 ? 4.790 5.217 -5.121 1.00 90.88 82 PRO A C 1
ATOM 646 O O . PRO A 1 82 ? 5.719 6.022 -5.240 1.00 90.88 82 PRO A O 1
ATOM 649 N N . PRO A 1 83 ? 4.336 4.833 -3.914 1.00 89.25 83 PRO A N 1
ATOM 650 C CA . PRO A 1 83 ? 4.907 5.342 -2.666 1.00 89.25 83 PRO A CA 1
ATOM 651 C C . PRO A 1 83 ? 6.398 5.034 -2.489 1.00 89.25 83 PRO A C 1
ATOM 653 O O . PRO A 1 83 ? 7.102 5.806 -1.846 1.00 89.25 83 PRO A O 1
ATOM 656 N N . SER A 1 84 ? 6.885 3.926 -3.057 1.00 89.88 84 SER A N 1
ATOM 657 C CA . SER A 1 84 ? 8.311 3.607 -3.086 1.00 89.88 84 SER A CA 1
ATOM 658 C C . SER A 1 84 ? 8.714 3.056 -4.449 1.00 89.88 84 SER A C 1
ATOM 660 O O . SER A 1 84 ? 8.013 2.232 -5.045 1.00 89.88 84 SER A O 1
ATOM 662 N N . PHE A 1 85 ? 9.844 3.542 -4.955 1.00 90.69 85 PHE A N 1
ATOM 663 C CA . PHE A 1 85 ? 10.403 3.164 -6.242 1.00 90.69 85 PHE A CA 1
ATOM 664 C C . PHE A 1 85 ? 11.920 3.311 -6.227 1.00 90.69 85 PHE A C 1
ATOM 666 O O . PHE A 1 85 ? 12.448 4.246 -5.635 1.00 90.69 85 PHE A O 1
ATOM 673 N N . SER A 1 86 ? 12.606 2.421 -6.934 1.00 88.44 86 SER A N 1
ATOM 674 C CA . SER A 1 86 ? 14.036 2.523 -7.201 1.00 88.44 86 SER A CA 1
ATOM 675 C C . SER A 1 86 ? 14.319 2.132 -8.645 1.00 88.44 86 SER A C 1
ATOM 677 O O . SER A 1 86 ? 13.643 1.264 -9.203 1.00 88.44 86 SER A O 1
ATOM 679 N N . SER A 1 87 ? 15.327 2.758 -9.252 1.00 87.69 87 SER A N 1
ATOM 680 C CA . SER A 1 87 ? 15.787 2.410 -10.595 1.00 87.69 87 SER A CA 1
ATOM 681 C C . SER A 1 87 ? 17.298 2.395 -10.688 1.00 87.69 87 SER A C 1
ATOM 683 O O . SER A 1 87 ? 18.011 3.076 -9.955 1.00 87.69 87 SER A O 1
ATOM 685 N N . ALA A 1 88 ? 17.793 1.599 -11.617 1.00 88.38 88 ALA A N 1
ATOM 686 C CA . ALA A 1 88 ? 19.209 1.409 -11.827 1.00 88.38 88 ALA A CA 1
ATOM 687 C C . ALA A 1 88 ? 19.477 1.094 -13.290 1.00 88.38 88 ALA A C 1
ATOM 689 O O . ALA A 1 88 ? 18.566 0.756 -14.049 1.00 88.38 88 ALA A O 1
ATOM 690 N N . TRP A 1 89 ? 20.736 1.167 -13.695 1.00 90.38 89 TRP A N 1
ATOM 691 C CA . TRP A 1 89 ? 21.125 0.683 -15.008 1.00 90.38 89 TRP A CA 1
ATOM 692 C C . TRP A 1 89 ? 22.513 0.060 -14.970 1.00 90.38 89 TRP A C 1
ATOM 694 O O . TRP A 1 89 ? 23.362 0.420 -14.159 1.00 90.38 89 TRP A O 1
ATOM 704 N N . GLU A 1 90 ? 22.750 -0.870 -15.885 1.00 90.12 90 GLU A N 1
ATOM 705 C CA . GLU A 1 90 ? 24.082 -1.390 -16.175 1.00 90.12 90 GLU A CA 1
ATOM 706 C C . GLU A 1 90 ? 24.367 -1.283 -17.674 1.00 90.12 90 GLU A C 1
ATOM 708 O O . GLU A 1 90 ? 23.453 -1.240 -18.503 1.00 90.12 90 GLU A O 1
ATOM 713 N N . MET A 1 91 ? 25.647 -1.251 -18.035 1.00 90.75 91 MET A N 1
ATOM 714 C CA . MET A 1 91 ? 26.088 -1.311 -19.424 1.00 90.75 91 MET A CA 1
ATOM 715 C C . MET A 1 91 ? 27.150 -2.395 -19.567 1.00 90.75 91 MET A C 1
ATOM 717 O O . MET A 1 91 ? 28.141 -2.405 -18.839 1.00 90.75 91 MET A O 1
ATOM 721 N N . ARG A 1 92 ? 26.942 -3.309 -20.516 1.00 88.56 92 ARG A N 1
ATOM 722 C CA . ARG A 1 92 ? 27.869 -4.392 -20.855 1.00 88.56 92 ARG A CA 1
ATOM 723 C C . ARG A 1 92 ? 28.145 -4.347 -22.353 1.00 88.56 92 ARG A C 1
ATOM 725 O O . ARG A 1 92 ? 27.312 -4.752 -23.164 1.00 88.56 92 ARG A O 1
ATOM 732 N N . GLY A 1 93 ? 29.314 -3.824 -22.722 1.00 89.50 93 GLY A N 1
ATOM 733 C CA . GLY A 1 93 ? 29.668 -3.595 -24.123 1.00 89.50 93 GLY A CA 1
ATOM 734 C C . GLY A 1 93 ? 28.647 -2.675 -24.817 1.00 89.50 93 GLY A C 1
ATOM 735 O O . GLY A 1 93 ? 28.357 -1.605 -24.281 1.00 89.50 93 GLY A O 1
ATOM 736 N N . PRO A 1 94 ? 28.075 -3.066 -25.974 1.00 90.75 94 PRO A N 1
ATOM 737 C CA . PRO A 1 94 ? 27.088 -2.260 -26.693 1.00 90.75 94 PRO A CA 1
ATOM 738 C C . PRO A 1 94 ? 25.657 -2.405 -26.149 1.00 90.75 94 PRO A C 1
ATOM 740 O O . PRO A 1 94 ? 24.732 -1.868 -26.749 1.00 90.75 94 PRO A O 1
ATOM 743 N N . SER A 1 95 ? 25.441 -3.153 -25.063 1.00 91.69 95 SER A N 1
ATOM 744 C CA . SER A 1 95 ? 24.121 -3.367 -24.462 1.00 91.69 95 SER A CA 1
ATOM 745 C C . SER A 1 95 ? 23.979 -2.553 -23.183 1.00 91.69 95 SER A C 1
ATOM 747 O O . SER A 1 95 ? 24.842 -2.615 -22.307 1.00 91.69 95 SER A O 1
ATOM 749 N N . LYS A 1 96 ? 22.853 -1.857 -23.030 1.00 92.81 96 LYS A N 1
ATOM 750 C CA . LYS A 1 96 ? 22.444 -1.201 -21.783 1.00 92.81 96 LYS A CA 1
ATOM 751 C C . LYS A 1 96 ? 21.180 -1.865 -21.254 1.00 92.81 96 LYS A C 1
ATOM 753 O O . LYS A 1 96 ? 20.279 -2.173 -22.031 1.00 92.81 96 LYS A O 1
ATOM 758 N N . THR A 1 97 ? 21.123 -2.077 -19.945 1.00 93.00 97 THR A N 1
ATOM 759 C CA . THR A 1 97 ? 19.939 -2.598 -19.260 1.00 93.00 97 THR A CA 1
ATOM 760 C C . THR A 1 97 ? 19.501 -1.604 -18.201 1.00 93.00 97 THR A C 1
ATOM 762 O O . THR A 1 97 ? 20.308 -1.194 -17.372 1.00 93.00 97 THR A O 1
ATOM 765 N N . VAL A 1 98 ? 18.232 -1.210 -18.230 1.00 92.81 98 VAL A N 1
ATOM 766 C CA . VAL A 1 98 ? 17.580 -0.420 -17.180 1.00 92.81 98 VAL A CA 1
ATOM 767 C C . VAL A 1 98 ? 16.753 -1.369 -16.328 1.00 92.81 98 VAL A C 1
ATOM 769 O O . VAL A 1 98 ? 15.995 -2.165 -16.876 1.00 92.81 98 VAL A O 1
ATOM 772 N N . PHE A 1 99 ? 16.876 -1.271 -15.011 1.00 91.12 99 PHE A N 1
ATOM 773 C CA . PHE A 1 99 ? 16.097 -2.025 -14.035 1.00 91.12 99 PHE A CA 1
ATOM 774 C C . PHE A 1 99 ? 15.286 -1.067 -13.173 1.00 91.12 99 PHE A C 1
ATOM 776 O O . PHE A 1 99 ? 15.706 0.065 -12.925 1.00 91.12 99 PHE A O 1
ATOM 783 N N . GLY A 1 100 ? 14.151 -1.531 -12.669 1.00 91.25 100 GLY A N 1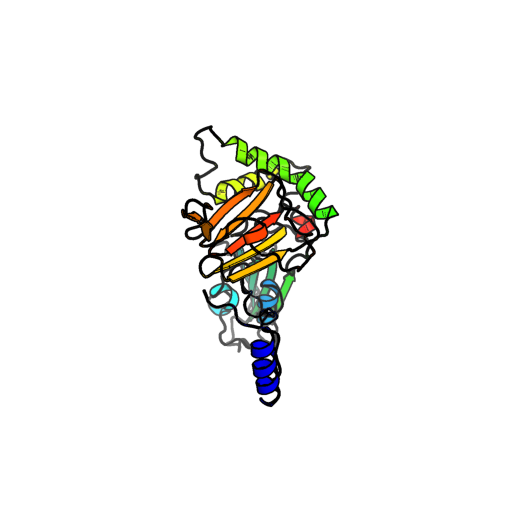
ATOM 784 C CA . GLY A 1 100 ? 13.415 -0.805 -11.645 1.00 91.25 100 GLY A CA 1
ATOM 785 C C . GLY A 1 100 ? 12.564 -1.717 -10.783 1.00 91.25 100 GLY A C 1
ATOM 786 O O . GLY A 1 100 ? 12.207 -2.823 -11.190 1.00 91.25 100 GLY A O 1
ATOM 787 N N . GLY A 1 101 ? 12.266 -1.237 -9.583 1.00 91.88 101 GLY A N 1
ATOM 788 C CA . GLY A 1 101 ? 11.398 -1.880 -8.606 1.00 91.88 101 GLY A CA 1
ATOM 789 C C . GLY A 1 101 ? 10.421 -0.862 -8.032 1.00 91.88 101 GLY A C 1
ATOM 790 O O . GLY A 1 101 ? 10.822 0.252 -7.703 1.00 91.88 101 GLY A O 1
ATOM 791 N N . ALA A 1 102 ? 9.150 -1.233 -7.918 1.00 92.75 102 ALA A N 1
ATOM 792 C CA . ALA A 1 102 ? 8.079 -0.395 -7.388 1.00 92.75 102 ALA A CA 1
ATOM 793 C C . ALA A 1 102 ? 7.285 -1.146 -6.315 1.00 92.75 102 ALA A C 1
ATOM 795 O O . ALA A 1 102 ? 6.962 -2.322 -6.497 1.00 92.75 102 ALA A O 1
ATOM 796 N N . ILE A 1 103 ? 6.931 -0.446 -5.236 1.00 92.38 103 ILE A N 1
ATOM 797 C CA . ILE A 1 103 ? 6.008 -0.910 -4.195 1.00 92.38 103 ILE A CA 1
ATOM 798 C C . ILE A 1 103 ? 4.799 0.015 -4.201 1.00 92.38 103 ILE A C 1
ATOM 800 O O . ILE A 1 103 ? 4.935 1.226 -4.021 1.00 92.38 103 ILE A O 1
ATOM 804 N N . PHE A 1 104 ? 3.618 -0.556 -4.403 1.00 92.81 104 PHE A N 1
ATOM 805 C CA . PHE A 1 104 ? 2.384 0.196 -4.571 1.00 92.81 104 PHE A CA 1
ATOM 806 C C . PHE A 1 104 ? 1.577 0.299 -3.274 1.00 92.81 104 PHE A C 1
ATOM 808 O O . PHE A 1 104 ? 1.757 -0.455 -2.320 1.00 92.81 104 PHE A O 1
ATOM 815 N N . ALA A 1 105 ? 0.634 1.239 -3.265 1.00 92.25 105 ALA A N 1
ATOM 816 C CA . ALA A 1 105 ? -0.306 1.467 -2.171 1.00 92.25 105 ALA A CA 1
ATOM 817 C C . ALA A 1 105 ? -1.153 0.232 -1.795 1.00 92.25 105 ALA A C 1
ATOM 819 O O . ALA A 1 105 ? -1.551 0.088 -0.642 1.00 92.25 105 ALA A O 1
ATOM 820 N N . ASP A 1 106 ? -1.428 -0.664 -2.745 1.00 92.44 106 ASP A N 1
ATOM 821 C CA . ASP A 1 106 ? -2.138 -1.932 -2.517 1.00 92.44 106 ASP A CA 1
ATOM 822 C C . ASP A 1 106 ? -1.219 -3.054 -1.988 1.00 92.44 106 ASP A C 1
ATOM 824 O O . ASP A 1 106 ? -1.642 -4.210 -1.912 1.00 92.44 106 ASP A O 1
ATOM 828 N N . LEU A 1 107 ? 0.027 -2.715 -1.625 1.00 93.19 107 LEU A N 1
ATOM 829 C CA . LEU A 1 107 ? 1.112 -3.610 -1.207 1.00 93.19 107 LEU A CA 1
ATOM 830 C C . LEU A 1 107 ? 1.568 -4.604 -2.282 1.00 93.19 107 LEU A C 1
ATOM 832 O O . LEU A 1 107 ? 2.352 -5.504 -1.989 1.00 93.19 107 LEU A O 1
ATOM 836 N N . SER A 1 108 ? 1.103 -4.455 -3.524 1.00 93.12 108 SER A N 1
ATOM 837 C CA . SER A 1 108 ? 1.666 -5.193 -4.649 1.00 93.12 108 SER A CA 1
ATOM 838 C C . SER A 1 108 ? 3.047 -4.634 -5.013 1.00 93.12 108 SER A C 1
ATOM 840 O O . SER A 1 108 ? 3.350 -3.463 -4.763 1.00 93.12 108 SER A O 1
ATOM 842 N N . MET A 1 109 ? 3.908 -5.474 -5.589 1.00 92.62 109 MET A N 1
ATOM 843 C CA . MET A 1 109 ? 5.285 -5.109 -5.941 1.00 92.62 109 MET A CA 1
ATOM 844 C C . MET A 1 109 ? 5.590 -5.528 -7.371 1.00 92.62 109 MET A C 1
ATOM 846 O O . MET A 1 109 ? 5.183 -6.608 -7.786 1.00 92.62 109 MET A O 1
ATOM 850 N N . CYS A 1 110 ? 6.322 -4.713 -8.123 1.00 93.06 110 CYS A N 1
ATOM 851 C CA . CYS A 1 110 ? 6.745 -5.052 -9.481 1.00 93.06 110 CYS A CA 1
ATOM 852 C C . CYS A 1 110 ? 8.224 -4.744 -9.671 1.00 93.06 110 CYS A C 1
ATOM 854 O O . CYS A 1 110 ? 8.679 -3.654 -9.330 1.00 93.06 110 CYS A O 1
ATOM 856 N N . TRP A 1 111 ? 8.937 -5.668 -10.305 1.00 93.12 111 TRP A N 1
ATOM 857 C CA . TRP A 1 111 ? 10.291 -5.483 -10.807 1.00 93.12 111 TRP A CA 1
ATOM 858 C C . TRP A 1 111 ? 10.282 -5.606 -12.317 1.00 93.12 111 TRP A C 1
ATOM 860 O O . TRP A 1 111 ? 9.593 -6.463 -12.867 1.00 93.12 111 TRP A O 1
ATOM 870 N N . TYR A 1 112 ? 11.055 -4.772 -12.995 1.00 93.50 112 TYR A N 1
ATOM 871 C CA . TYR A 1 112 ? 11.165 -4.811 -14.445 1.00 93.50 112 TYR A CA 1
ATOM 872 C C . TYR A 1 112 ? 12.598 -4.601 -14.914 1.00 93.50 112 TYR A C 1
ATOM 874 O O . TYR A 1 112 ? 13.443 -4.057 -14.201 1.00 93.50 112 TYR A O 1
ATOM 882 N N . SER A 1 113 ? 12.849 -5.008 -16.156 1.00 93.94 113 SER A N 1
ATOM 883 C CA . SER A 1 113 ? 14.088 -4.727 -16.869 1.00 93.94 113 SER A CA 1
ATOM 884 C C . SER A 1 113 ? 13.830 -4.441 -18.346 1.00 93.94 113 SER A C 1
ATOM 886 O O . SER A 1 113 ? 13.014 -5.125 -18.972 1.00 93.94 113 SER A O 1
ATOM 888 N N . VAL A 1 114 ? 14.581 -3.499 -18.915 1.00 95.25 114 VAL A N 1
ATOM 889 C CA . VAL A 1 114 ? 14.616 -3.205 -20.353 1.00 95.25 114 VAL A CA 1
ATOM 890 C C . VAL A 1 114 ? 16.057 -3.240 -20.828 1.00 95.25 114 VAL A C 1
ATOM 892 O O . VAL A 1 114 ? 16.858 -2.405 -20.416 1.00 95.25 114 VAL A O 1
ATOM 895 N N . GLN A 1 115 ? 16.379 -4.189 -21.697 1.00 94.50 115 GLN A N 1
ATOM 896 C CA . GLN A 1 115 ? 17.690 -4.322 -22.322 1.00 94.50 115 GLN A CA 1
ATOM 897 C C . GLN A 1 115 ? 17.621 -3.871 -23.782 1.00 94.50 115 GLN A C 1
ATOM 899 O O . GLN A 1 115 ? 16.713 -4.274 -24.506 1.00 94.50 115 GLN A O 1
ATOM 904 N N . PHE A 1 116 ? 18.577 -3.049 -24.211 1.00 94.44 116 PHE A N 1
ATOM 905 C CA . PHE A 1 116 ? 18.618 -2.478 -25.558 1.00 94.44 116 PHE A CA 1
ATOM 906 C C . PHE A 1 116 ? 20.059 -2.165 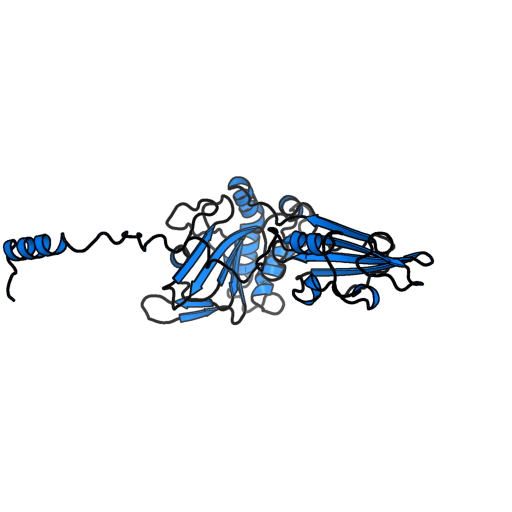-26.006 1.00 94.44 116 PHE A C 1
ATOM 908 O O . PHE A 1 116 ? 20.935 -1.936 -25.162 1.00 94.44 116 PHE A O 1
ATOM 915 N N . PRO A 1 117 ? 20.334 -2.128 -27.323 1.00 93.56 117 PRO A N 1
ATOM 916 C CA . PRO A 1 117 ? 21.632 -1.716 -27.843 1.00 93.56 117 PRO A CA 1
ATOM 917 C C . PRO A 1 117 ? 21.813 -0.191 -27.760 1.00 93.56 117 PRO A C 1
ATOM 919 O O . PRO A 1 117 ? 20.895 0.573 -28.046 1.00 93.56 117 PRO A O 1
ATOM 922 N N . THR A 1 118 ? 23.015 0.272 -27.417 1.00 88.69 118 THR A N 1
ATOM 923 C CA . THR A 1 118 ? 23.359 1.707 -27.349 1.00 88.69 118 THR A CA 1
ATOM 924 C C . THR A 1 118 ? 23.853 2.280 -28.676 1.00 88.69 118 THR A C 1
ATOM 926 O O . THR A 1 118 ? 23.920 3.496 -28.838 1.00 88.69 118 THR A O 1
ATOM 929 N N . THR A 1 119 ? 24.203 1.421 -29.633 1.00 82.12 119 THR A N 1
ATOM 930 C CA . THR A 1 119 ? 24.876 1.803 -30.884 1.00 82.12 119 THR A CA 1
ATOM 931 C C . THR A 1 119 ? 23.943 1.906 -32.090 1.00 82.12 119 THR A C 1
ATOM 933 O O . THR A 1 119 ? 24.361 2.395 -33.138 1.00 82.12 119 THR A O 1
ATOM 936 N N . ALA A 1 120 ? 22.687 1.470 -31.968 1.00 74.19 120 ALA A N 1
ATOM 937 C CA . ALA A 1 120 ? 21.722 1.440 -33.063 1.00 74.19 120 ALA A CA 1
ATOM 938 C C . ALA A 1 120 ? 20.365 2.000 -32.628 1.00 74.19 120 ALA A C 1
ATOM 940 O O . ALA A 1 120 ? 19.869 1.686 -31.544 1.00 74.19 120 ALA A O 1
ATOM 941 N N . LYS A 1 121 ? 19.727 2.789 -33.504 1.00 79.31 121 LYS A N 1
ATOM 942 C CA . LYS A 1 121 ? 18.318 3.157 -33.328 1.00 79.31 121 LYS A CA 1
ATOM 943 C C . LYS A 1 121 ? 17.483 1.887 -33.446 1.00 79.31 121 LYS A C 1
ATOM 945 O O . LYS A 1 121 ? 17.433 1.288 -34.516 1.00 79.31 121 LYS A O 1
ATOM 950 N N . SER A 1 122 ? 16.860 1.496 -32.341 1.00 82.56 122 SER A N 1
ATOM 951 C CA . SER A 1 122 ? 15.975 0.336 -32.273 1.00 82.56 122 SER A CA 1
ATOM 952 C C . SER A 1 122 ? 14.549 0.824 -32.068 1.00 82.56 122 SER A C 1
ATOM 954 O O . SER A 1 122 ? 14.319 1.712 -31.244 1.00 82.56 122 SER A O 1
ATOM 956 N N . ASP A 1 123 ? 13.609 0.260 -32.824 1.00 90.81 123 ASP A N 1
ATOM 957 C CA . ASP A 1 123 ? 12.186 0.403 -32.523 1.00 90.81 123 ASP A CA 1
ATOM 958 C C . ASP A 1 123 ? 11.954 -0.166 -31.114 1.00 90.81 123 ASP A C 1
ATOM 960 O O . ASP A 1 123 ? 12.335 -1.319 -30.877 1.00 90.81 123 ASP A O 1
ATOM 964 N N . PRO A 1 124 ? 11.371 0.596 -30.164 1.00 93.19 124 PRO A N 1
ATOM 965 C CA . PRO A 1 124 ? 11.099 0.081 -28.830 1.00 93.19 124 PRO A CA 1
ATOM 966 C C . PRO A 1 124 ? 10.299 -1.221 -28.861 1.00 93.19 124 PRO A C 1
ATOM 968 O O . PRO A 1 124 ? 10.438 -2.014 -27.931 1.00 93.19 124 PRO A O 1
ATOM 971 N N . ASN A 1 125 ? 9.476 -1.442 -29.889 1.00 95.06 125 ASN A N 1
ATOM 972 C CA . ASN A 1 125 ? 8.582 -2.587 -30.042 1.00 95.06 125 ASN A CA 1
ATOM 973 C C . ASN A 1 125 ? 9.197 -3.773 -30.806 1.00 95.06 125 ASN A C 1
ATOM 975 O O . ASN A 1 125 ? 8.553 -4.818 -30.909 1.00 95.06 125 ASN A O 1
ATOM 979 N N . ASP A 1 126 ? 10.437 -3.672 -31.301 1.00 93.69 126 ASP A N 1
ATOM 980 C CA . ASP A 1 126 ? 11.127 -4.821 -31.900 1.00 93.69 126 ASP A CA 1
ATOM 981 C C . ASP A 1 126 ? 11.708 -5.728 -30.807 1.00 93.69 126 ASP A C 1
ATOM 983 O O . ASP A 1 126 ? 12.808 -5.509 -30.292 1.00 93.69 126 ASP A O 1
ATOM 987 N N . SER A 1 127 ? 10.989 -6.808 -30.493 1.00 89.94 127 SER A N 1
ATOM 988 C CA . SER A 1 127 ? 11.366 -7.772 -29.453 1.00 89.94 127 SER A CA 1
ATOM 989 C C . SER A 1 127 ? 12.685 -8.514 -29.712 1.00 89.94 127 SER A C 1
ATOM 991 O O . SER A 1 127 ? 13.166 -9.227 -28.828 1.00 89.94 127 SER A O 1
ATOM 993 N N . ARG A 1 128 ? 13.266 -8.395 -30.916 1.00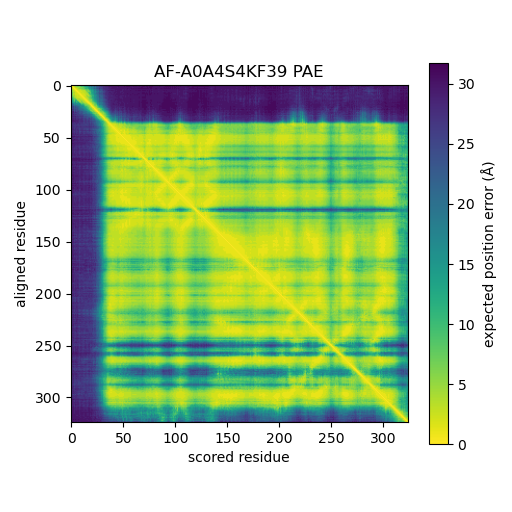 90.50 128 ARG A N 1
ATOM 994 C CA . ARG A 1 128 ? 14.583 -8.964 -31.254 1.00 90.50 128 ARG A CA 1
ATOM 995 C C . ARG A 1 128 ? 15.738 -8.083 -30.787 1.00 90.50 128 ARG A C 1
ATOM 997 O O . ARG A 1 128 ? 16.840 -8.594 -30.627 1.00 90.50 128 ARG A O 1
ATOM 1004 N N . THR A 1 129 ? 15.502 -6.783 -30.611 1.00 92.31 129 THR A N 1
ATOM 1005 C CA . THR A 1 129 ? 16.533 -5.800 -30.235 1.00 92.31 129 THR A CA 1
ATOM 1006 C C . THR A 1 129 ? 16.286 -5.205 -28.854 1.00 92.31 129 THR A C 1
ATOM 1008 O O . THR A 1 129 ? 17.241 -4.950 -28.121 1.00 92.31 129 THR A O 1
ATOM 1011 N N . VAL A 1 130 ? 15.020 -5.025 -28.473 1.00 95.00 130 VAL A N 1
ATOM 1012 C CA . VAL A 1 130 ? 14.614 -4.502 -27.169 1.00 95.00 130 VAL A CA 1
ATOM 1013 C C . VAL A 1 130 ? 13.948 -5.616 -26.372 1.00 95.00 130 VAL A C 1
ATOM 1015 O O . VAL A 1 130 ? 12.845 -6.065 -26.682 1.00 95.00 130 VAL A O 1
ATOM 1018 N N . HIS A 1 131 ? 14.619 -6.071 -25.317 1.00 94.88 131 HIS A N 1
ATOM 1019 C CA . HIS A 1 131 ? 14.105 -7.124 -24.448 1.00 94.88 131 HIS A CA 1
ATOM 1020 C C . HIS A 1 131 ? 13.512 -6.524 -23.179 1.00 94.88 131 HIS A C 1
ATOM 1022 O O . HIS A 1 131 ? 14.206 -5.891 -22.384 1.00 94.88 131 HIS A O 1
ATOM 1028 N N . ARG A 1 132 ? 12.218 -6.761 -22.978 1.00 95.00 132 ARG A N 1
ATOM 1029 C CA . ARG A 1 132 ? 11.448 -6.284 -21.830 1.00 95.00 132 ARG A CA 1
ATOM 1030 C C . ARG A 1 132 ? 11.078 -7.475 -20.956 1.00 95.00 132 ARG A C 1
ATOM 1032 O O . ARG A 1 132 ? 10.683 -8.520 -21.473 1.00 95.00 132 ARG A O 1
ATOM 1039 N N . LYS A 1 133 ? 11.219 -7.337 -19.641 1.00 94.06 133 LYS A N 1
ATOM 1040 C CA . LYS A 1 133 ? 10.784 -8.346 -18.668 1.00 94.06 133 LYS A CA 1
ATOM 1041 C C . LYS A 1 133 ? 10.192 -7.656 -17.454 1.00 94.06 133 LYS A C 1
ATOM 1043 O O . LYS A 1 133 ? 10.672 -6.594 -17.067 1.00 94.06 133 LYS A O 1
ATOM 1048 N N . ALA A 1 134 ? 9.207 -8.296 -16.840 1.00 94.69 134 ALA A N 1
ATOM 1049 C CA . ALA A 1 134 ? 8.708 -7.916 -15.533 1.00 94.69 134 ALA A CA 1
ATOM 1050 C C . ALA A 1 134 ? 8.338 -9.150 -14.708 1.00 94.69 134 ALA A C 1
ATOM 1052 O O . ALA A 1 134 ? 7.978 -10.197 -15.248 1.00 94.69 134 ALA A O 1
ATOM 1053 N N . GLN A 1 135 ? 8.447 -9.006 -13.395 1.00 91.88 135 GLN A N 1
ATOM 1054 C CA . GLN A 1 135 ? 7.984 -9.941 -12.379 1.00 91.88 135 GLN A CA 1
ATOM 1055 C C . GLN A 1 135 ? 7.209 -9.144 -11.339 1.00 91.88 135 GLN A C 1
ATOM 1057 O O . GLN A 1 135 ? 7.522 -7.980 -11.093 1.00 91.88 135 GLN A O 1
ATOM 1062 N N . TYR A 1 136 ? 6.205 -9.755 -10.722 1.00 91.44 136 TYR A N 1
ATOM 1063 C CA . TYR A 1 136 ? 5.374 -9.050 -9.760 1.00 91.44 136 TYR A CA 1
ATOM 1064 C C . TYR A 1 136 ? 4.915 -9.954 -8.620 1.00 91.44 136 TYR A C 1
ATOM 1066 O O . TYR A 1 136 ? 4.743 -11.161 -8.797 1.00 91.44 136 TYR A O 1
ATOM 1074 N N . PHE A 1 137 ? 4.665 -9.333 -7.471 1.00 89.69 137 PHE A N 1
ATOM 1075 C CA . PHE A 1 137 ? 3.813 -9.872 -6.423 1.00 89.69 137 PHE A CA 1
ATOM 1076 C C . PHE A 1 137 ? 2.446 -9.189 -6.486 1.00 89.69 137 PHE A C 1
ATOM 1078 O O . PHE A 1 137 ? 2.386 -7.957 -6.549 1.00 89.69 137 PHE A O 1
ATOM 1085 N N . PRO A 1 138 ? 1.342 -9.957 -6.484 1.00 89.75 138 PRO A N 1
ATOM 1086 C CA . PRO A 1 138 ? 0.003 -9.387 -6.479 1.00 89.75 138 PRO A CA 1
ATOM 1087 C C . PRO A 1 138 ? -0.297 -8.699 -5.143 1.00 89.75 138 PRO A C 1
ATOM 1089 O O . PRO A 1 138 ? 0.406 -8.890 -4.152 1.00 89.75 138 PRO A O 1
ATOM 1092 N N . CYS A 1 139 ? -1.398 -7.946 -5.099 1.00 90.56 139 CYS A N 1
ATOM 1093 C CA . CYS A 1 139 ? -1.950 -7.465 -3.834 1.00 90.56 139 CYS A CA 1
ATOM 1094 C C . CYS A 1 139 ? -2.153 -8.660 -2.872 1.00 90.56 139 CYS A C 1
ATOM 1096 O O . CYS A 1 139 ? -2.763 -9.661 -3.278 1.00 90.56 139 CYS A O 1
ATOM 1098 N N . PRO A 1 140 ? -1.682 -8.582 -1.612 1.00 92.06 140 PRO A N 1
ATOM 1099 C CA . PRO A 1 140 ? -1.849 -9.655 -0.642 1.00 92.06 140 PRO A CA 1
ATOM 1100 C C . PRO A 1 140 ? -3.308 -10.098 -0.494 1.00 92.06 140 PRO A C 1
ATOM 1102 O O . PRO A 1 140 ? -4.245 -9.292 -0.505 1.00 92.06 140 PRO A O 1
ATOM 1105 N N . ALA A 1 141 ? -3.522 -11.401 -0.314 1.00 92.12 141 ALA A N 1
ATOM 1106 C CA . ALA A 1 141 ? -4.860 -11.952 -0.146 1.00 92.12 141 ALA A CA 1
ATOM 1107 C C . ALA A 1 141 ? -5.511 -11.490 1.171 1.00 92.12 141 ALA A C 1
ATOM 1109 O O . ALA A 1 141 ? -4.850 -11.236 2.178 1.00 92.12 141 ALA A O 1
ATOM 1110 N N . ALA A 1 142 ? -6.843 -11.413 1.185 1.00 93.25 142 ALA A N 1
ATOM 1111 C CA . ALA A 1 142 ? -7.579 -11.192 2.426 1.00 93.25 142 ALA A CA 1
ATOM 1112 C C . ALA A 1 142 ? -7.345 -12.367 3.400 1.00 93.25 142 ALA A C 1
ATOM 1114 O O . ALA A 1 142 ? -7.370 -13.516 2.966 1.00 93.25 142 ALA A O 1
ATOM 1115 N N . ARG A 1 143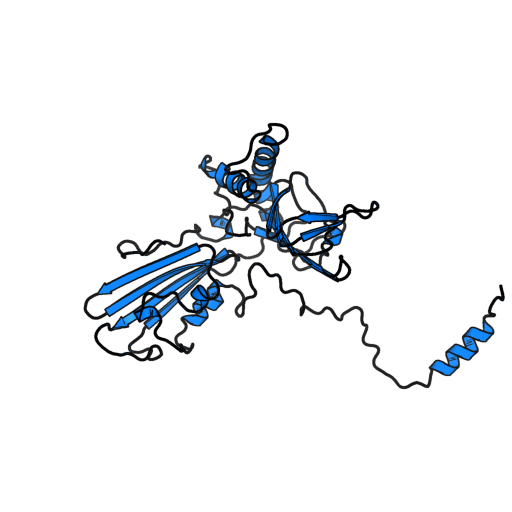 ? -7.156 -12.082 4.694 1.00 94.81 143 ARG A N 1
ATOM 1116 C CA . ARG A 1 143 ? -6.846 -13.067 5.733 1.00 94.81 143 ARG A CA 1
ATOM 1117 C C . ARG A 1 143 ? -8.113 -13.483 6.467 1.00 94.81 143 ARG A C 1
ATOM 1119 O O . ARG A 1 143 ? -9.110 -12.753 6.446 1.00 94.81 143 ARG A O 1
ATOM 1126 N N . ASP A 1 144 ? -8.092 -14.681 7.031 1.00 94.50 144 ASP A N 1
ATOM 1127 C CA . ASP A 1 144 ? -9.211 -15.211 7.800 1.00 94.50 144 ASP A CA 1
ATOM 1128 C C . ASP A 1 144 ? -9.303 -14.559 9.188 1.00 94.50 144 ASP A C 1
ATOM 1130 O O . ASP A 1 144 ? -8.523 -13.676 9.537 1.00 94.50 144 ASP A O 1
ATOM 1134 N N . GLN A 1 145 ? -10.314 -14.949 9.962 1.00 93.81 145 GLN A N 1
ATOM 1135 C CA . GLN A 1 145 ? -10.519 -14.397 11.295 1.00 93.81 145 GLN A CA 1
ATOM 1136 C C . GLN A 1 145 ? -9.382 -14.757 12.254 1.00 93.81 145 GLN A C 1
ATOM 1138 O O . GLN A 1 145 ? -8.960 -13.896 13.014 1.00 93.81 145 GLN A O 1
ATOM 1143 N N . ALA A 1 146 ? -8.896 -16.000 12.223 1.00 95.94 146 ALA A N 1
ATOM 1144 C CA . ALA A 1 146 ? -7.904 -16.485 13.176 1.00 95.94 146 ALA A CA 1
ATOM 1145 C C . ALA A 1 146 ? -6.583 -15.723 13.024 1.00 95.94 146 ALA A C 1
ATOM 1147 O O . ALA A 1 146 ? -6.096 -15.159 13.998 1.00 95.94 146 ALA A O 1
ATOM 1148 N N . THR A 1 147 ? -6.084 -15.583 11.791 1.00 96.25 147 THR A N 1
ATOM 1149 C CA . THR A 1 147 ? -4.884 -14.784 11.498 1.00 96.25 147 THR A CA 1
ATOM 1150 C C . THR A 1 147 ? -5.056 -13.323 11.915 1.00 96.25 147 THR A C 1
ATOM 1152 O O . THR A 1 147 ? -4.126 -12.691 12.405 1.00 96.25 147 THR A O 1
ATOM 1155 N N . LEU A 1 148 ? -6.243 -12.747 11.708 1.00 96.38 148 LEU A N 1
ATOM 1156 C CA . LEU A 1 148 ? -6.498 -11.353 12.067 1.00 96.38 148 LEU A CA 1
ATOM 1157 C C . LEU A 1 148 ? -6.640 -11.147 13.582 1.00 96.38 148 LEU A C 1
ATOM 1159 O O . LEU A 1 148 ? -6.352 -10.053 14.064 1.00 96.38 148 LEU A O 1
ATOM 1163 N N . VAL A 1 149 ? -7.092 -12.154 14.328 1.00 96.56 149 VAL A N 1
ATOM 1164 C CA . VAL A 1 149 ? -7.118 -12.133 15.798 1.00 96.56 149 VAL A CA 1
ATOM 1165 C C . VAL A 1 149 ? -5.699 -12.242 16.344 1.00 96.56 149 VAL A C 1
ATOM 1167 O O . VAL A 1 149 ? -5.313 -11.398 17.141 1.00 96.56 149 VAL A O 1
ATOM 1170 N N . GLU A 1 150 ? -4.903 -13.183 15.841 1.00 97.44 150 GLU A N 1
ATOM 1171 C CA . GLU A 1 150 ? -3.492 -13.348 16.215 1.00 97.44 150 GLU A CA 1
ATOM 1172 C C . GLU A 1 150 ? -2.678 -12.071 15.955 1.00 97.44 150 GLU A C 1
ATOM 1174 O O . GLU A 1 150 ? -1.922 -11.613 16.811 1.00 97.44 150 GLU A O 1
ATOM 1179 N N . ALA A 1 151 ? -2.884 -11.431 14.800 1.00 97.50 151 ALA A N 1
ATOM 1180 C CA . ALA A 1 151 ? -2.254 -10.151 14.497 1.00 97.50 151 ALA A CA 1
ATOM 1181 C C . ALA A 1 151 ? -2.655 -9.061 15.511 1.00 97.50 151 ALA A C 1
ATOM 1183 O O . ALA A 1 151 ? -1.810 -8.304 15.981 1.00 97.50 151 ALA A O 1
ATOM 1184 N N . HIS A 1 152 ? -3.929 -8.998 15.904 1.00 97.38 152 HIS A N 1
ATOM 1185 C CA . HIS A 1 152 ? -4.366 -8.068 16.946 1.00 97.38 152 HIS A CA 1
ATOM 1186 C C . HIS A 1 152 ? -3.740 -8.388 18.312 1.00 97.38 152 HIS A C 1
ATOM 1188 O O . HIS A 1 152 ? -3.283 -7.470 18.984 1.00 97.38 152 HIS A O 1
ATOM 1194 N N . GLU A 1 153 ? -3.671 -9.657 18.710 1.00 97.38 153 GLU A N 1
ATOM 1195 C CA . GLU A 1 153 ? -3.030 -10.070 19.966 1.00 97.38 153 GLU A CA 1
ATOM 1196 C C . GLU A 1 153 ? -1.527 -9.756 19.974 1.00 97.38 153 GLU A C 1
ATOM 1198 O O . GLU A 1 153 ? -0.970 -9.425 21.017 1.00 97.38 153 GLU A O 1
ATOM 1203 N N . THR A 1 154 ? -0.885 -9.798 18.804 1.00 97.75 154 THR A N 1
ATOM 1204 C CA . THR A 1 154 ? 0.544 -9.499 18.643 1.00 97.75 154 THR A CA 1
ATOM 1205 C C . THR A 1 154 ? 0.836 -7.998 18.679 1.00 97.75 154 THR A C 1
ATOM 1207 O O . THR A 1 154 ? 1.802 -7.575 19.311 1.00 97.75 154 THR A O 1
ATOM 1210 N N . TYR A 1 155 ? 0.037 -7.183 17.982 1.00 98.25 155 TYR A N 1
ATOM 1211 C CA . TYR A 1 155 ? 0.368 -5.773 17.732 1.00 98.25 155 TYR A CA 1
ATOM 1212 C C . TYR A 1 155 ? -0.555 -4.773 18.435 1.00 98.25 155 TYR A C 1
ATOM 1214 O O . TYR A 1 155 ? -0.143 -3.654 18.743 1.00 98.25 155 TYR A O 1
ATOM 1222 N N . GLY A 1 156 ? -1.816 -5.145 18.652 1.00 97.56 156 GLY A N 1
ATOM 1223 C CA . GLY A 1 156 ? -2.906 -4.209 18.912 1.00 97.56 156 GLY A CA 1
ATOM 1224 C C . GLY A 1 156 ? -2.745 -3.418 20.207 1.00 97.56 156 GLY A C 1
ATOM 1225 O O . GLY A 1 156 ? -2.842 -2.190 20.193 1.00 97.56 156 GLY A O 1
ATOM 1226 N N . GLU A 1 157 ? -2.453 -4.106 21.313 1.00 97.62 157 GLU A N 1
ATOM 1227 C CA . GLU A 1 157 ? -2.296 -3.449 22.615 1.00 97.62 157 GLU A CA 1
ATOM 1228 C C . GLU A 1 157 ? -1.100 -2.498 22.625 1.00 97.62 157 GLU A C 1
ATOM 1230 O O . GLU A 1 157 ? -1.232 -1.350 23.033 1.00 97.62 157 GLU A O 1
ATOM 1235 N N . THR A 1 158 ? 0.053 -2.935 22.115 1.00 97.81 158 THR A N 1
ATOM 1236 C CA . THR A 1 158 ? 1.265 -2.110 22.081 1.00 97.81 158 THR A CA 1
ATOM 1237 C C . THR A 1 158 ? 1.072 -0.846 21.245 1.00 97.81 158 THR A C 1
ATOM 1239 O O . THR A 1 158 ? 1.502 0.224 21.664 1.00 97.81 158 THR A O 1
ATOM 1242 N N . ILE A 1 159 ? 0.394 -0.934 20.095 1.00 98.06 159 ILE A N 1
ATOM 1243 C CA . ILE A 1 159 ? 0.128 0.229 19.233 1.00 98.06 159 ILE A CA 1
ATOM 1244 C C . ILE A 1 159 ? -0.823 1.217 19.910 1.00 98.06 159 ILE A C 1
ATOM 1246 O O . ILE A 1 159 ? -0.576 2.423 19.892 1.00 98.06 159 ILE A O 1
ATOM 1250 N N . ALA A 1 160 ? -1.899 0.723 20.525 1.00 97.62 160 ALA A N 1
ATOM 1251 C CA . ALA A 1 160 ? -2.848 1.582 21.223 1.00 97.62 160 ALA A CA 1
ATOM 1252 C C . ALA A 1 160 ? -2.224 2.230 22.468 1.00 97.62 160 ALA A C 1
ATOM 1254 O O . ALA A 1 160 ? -2.338 3.442 22.636 1.00 97.62 160 ALA A O 1
ATOM 1255 N N . ALA A 1 161 ? -1.489 1.463 23.277 1.00 97.31 161 ALA A N 1
ATOM 1256 C CA . ALA A 1 161 ? -0.771 1.976 24.441 1.00 97.31 161 ALA A CA 1
ATOM 1257 C C . ALA A 1 161 ? 0.316 2.994 24.054 1.00 97.31 161 ALA A C 1
ATOM 1259 O O . ALA A 1 161 ? 0.497 3.995 24.746 1.00 97.31 161 ALA A O 1
ATOM 1260 N N . PHE A 1 162 ? 1.012 2.784 22.929 1.00 96.69 162 PHE A N 1
ATOM 1261 C CA . PHE A 1 162 ? 1.947 3.772 22.388 1.00 96.69 162 PHE A CA 1
ATOM 1262 C C . PHE A 1 162 ? 1.228 5.090 22.089 1.00 96.69 162 PHE A C 1
ATOM 1264 O O . PHE A 1 162 ? 1.696 6.148 22.502 1.00 96.69 162 PHE A O 1
ATOM 1271 N N . ALA A 1 163 ? 0.071 5.037 21.425 1.00 95.06 163 ALA A N 1
ATOM 1272 C CA . ALA A 1 163 ? -0.706 6.232 21.115 1.00 95.06 163 ALA A CA 1
ATOM 1273 C C . ALA A 1 163 ? -1.207 6.956 22.378 1.00 95.06 163 ALA A C 1
ATOM 1275 O O . ALA A 1 163 ? -1.050 8.170 22.502 1.00 95.06 163 ALA A O 1
ATOM 1276 N N . GLU A 1 164 ? -1.750 6.210 23.340 1.00 95.88 164 GLU A N 1
ATOM 1277 C CA . GLU A 1 164 ? -2.254 6.741 24.614 1.00 95.88 164 GLU A CA 1
ATOM 1278 C C . GLU A 1 164 ? -1.152 7.330 25.499 1.00 95.88 164 GLU A C 1
ATOM 1280 O O . GLU A 1 164 ? -1.422 8.226 26.293 1.00 95.88 164 GLU A O 1
ATOM 1285 N N . SER A 1 165 ? 0.104 6.901 25.335 1.00 95.50 165 SER A N 1
ATOM 1286 C CA . SER A 1 165 ? 1.233 7.445 26.101 1.00 95.50 165 SER A CA 1
ATOM 1287 C C . SER A 1 165 ? 1.474 8.943 25.865 1.00 95.50 165 SER A C 1
ATOM 1289 O O . SER A 1 165 ? 2.121 9.598 26.681 1.00 95.50 165 SER A O 1
ATOM 1291 N N . PHE A 1 166 ? 0.926 9.501 24.780 1.00 93.12 166 PHE A N 1
ATOM 1292 C CA . PHE A 1 166 ? 0.963 10.934 24.485 1.00 93.12 166 PHE A CA 1
ATOM 1293 C C . PHE A 1 166 ? -0.254 11.698 25.033 1.00 93.12 166 PHE A C 1
ATOM 1295 O O . PHE A 1 166 ? -0.237 12.930 25.076 1.00 93.12 166 PHE A O 1
ATOM 1302 N N . GLU A 1 167 ? -1.315 11.013 25.466 1.00 91.12 167 GLU A N 1
ATOM 1303 C CA . GLU A 1 167 ? -2.527 11.665 25.957 1.00 91.12 167 GLU A CA 1
ATOM 1304 C C . GLU A 1 167 ? -2.257 12.416 27.271 1.00 91.12 167 GLU A C 1
ATOM 1306 O O . GLU A 1 167 ? -1.677 11.890 28.218 1.00 91.12 167 GLU A O 1
ATOM 1311 N N . GLY A 1 168 ? -2.656 13.690 27.335 1.00 88.38 168 GLY A N 1
ATOM 1312 C CA . GLY A 1 168 ? -2.517 14.513 28.543 1.00 88.38 168 GLY A CA 1
ATOM 1313 C C . GLY A 1 168 ? -1.083 14.922 28.909 1.00 88.38 168 GLY A C 1
ATOM 1314 O O . GLY A 1 168 ? -0.904 15.666 29.871 1.00 88.38 168 GLY A O 1
ATOM 1315 N N . THR A 1 169 ? -0.067 14.504 28.147 1.00 91.50 169 THR A N 1
ATOM 1316 C CA . THR A 1 169 ? 1.343 14.838 28.428 1.00 91.50 169 THR A CA 1
ATOM 1317 C C . THR A 1 169 ? 1.766 16.199 27.873 1.00 91.50 169 THR A C 1
ATOM 1319 O O . THR A 1 169 ? 2.753 16.775 28.326 1.00 91.50 169 THR A O 1
ATOM 1322 N N . GLY A 1 170 ? 1.040 16.713 26.873 1.00 89.75 170 GLY A N 1
ATOM 1323 C CA . GLY A 1 170 ? 1.424 17.906 26.112 1.00 89.75 170 GLY A CA 1
ATOM 1324 C C . GLY A 1 170 ? 2.609 17.685 25.161 1.00 89.75 170 GLY A C 1
ATOM 1325 O O . GLY A 1 170 ? 3.113 18.654 24.595 1.00 89.75 170 GLY A O 1
ATOM 1326 N N . GLN A 1 171 ? 3.064 16.439 24.989 1.00 91.50 171 GLN A N 1
ATOM 1327 C CA . GLN A 1 171 ? 4.152 16.079 24.083 1.00 91.50 171 GLN A CA 1
ATOM 1328 C C . GLN A 1 171 ? 3.623 15.652 22.712 1.00 91.50 171 GLN A C 1
ATOM 1330 O O . GLN A 1 171 ? 2.565 15.037 22.596 1.00 91.50 171 GLN A O 1
ATOM 1335 N N . TYR A 1 172 ? 4.395 15.949 21.668 1.00 89.94 172 TYR A N 1
ATOM 1336 C CA . TYR A 1 172 ? 4.106 15.525 20.301 1.00 89.94 172 TYR A CA 1
ATOM 1337 C C . TYR A 1 172 ? 4.849 14.226 19.964 1.00 89.94 172 TYR A C 1
ATOM 1339 O O . TYR A 1 172 ? 5.994 14.036 20.374 1.00 89.94 172 TYR A O 1
ATOM 1347 N N . CYS A 1 173 ? 4.217 13.355 19.174 1.00 91.69 173 CYS A N 1
ATOM 1348 C CA . CYS A 1 173 ? 4.880 12.200 18.570 1.00 91.69 173 CYS A CA 1
ATOM 1349 C C . CYS A 1 173 ? 5.635 12.643 17.306 1.00 91.69 173 CYS A C 1
ATOM 1351 O O . CYS A 1 173 ? 5.028 13.204 16.394 1.00 91.69 173 CYS A O 1
ATOM 1353 N N . ALA A 1 174 ? 6.951 12.416 17.259 1.00 90.88 174 ALA A N 1
ATOM 1354 C CA . ALA A 1 174 ? 7.847 12.885 16.197 1.00 90.88 174 ALA A CA 1
ATOM 1355 C C . ALA A 1 174 ? 7.634 14.372 15.840 1.00 90.88 174 ALA A C 1
ATOM 1357 O O . ALA A 1 174 ? 7.927 15.235 16.666 1.00 90.88 174 ALA A O 1
ATOM 1358 N N . ARG A 1 175 ? 7.155 14.703 14.632 1.00 89.50 175 ARG A N 1
ATOM 1359 C CA . ARG A 1 175 ? 6.937 16.105 14.224 1.00 89.50 175 ARG A CA 1
ATOM 1360 C C . ARG A 1 175 ? 5.572 16.639 14.653 1.00 89.50 175 ARG A C 1
ATOM 1362 O O . ARG A 1 175 ? 5.311 17.821 14.463 1.00 89.50 175 ARG A O 1
ATOM 1369 N N . GLY A 1 176 ? 4.723 15.793 15.234 1.00 85.38 176 GLY A N 1
ATOM 1370 C CA . GLY A 1 176 ? 3.364 16.139 15.642 1.00 85.38 176 GLY A CA 1
ATOM 1371 C C . GLY A 1 176 ? 2.325 16.001 14.530 1.00 85.38 176 GLY A C 1
ATOM 1372 O O . GLY A 1 176 ? 1.197 16.454 14.708 1.00 85.38 176 GLY A O 1
ATOM 1373 N N . GLU A 1 177 ? 2.670 15.374 13.402 1.00 87.62 177 GLU A N 1
ATOM 1374 C CA . GLU A 1 177 ? 1.712 15.097 12.331 1.00 87.62 177 GLU A CA 1
ATOM 1375 C C . GLU A 1 177 ? 0.827 13.890 12.678 1.00 87.62 177 GLU A C 1
ATOM 1377 O O . GLU A 1 177 ? 1.261 12.942 13.329 1.00 87.62 177 GLU A O 1
ATOM 1382 N N . CYS A 1 178 ? -0.423 13.871 12.206 1.00 86.31 178 CYS A N 1
ATOM 1383 C CA . CYS A 1 178 ? -1.359 12.784 12.536 1.00 86.31 178 CYS A CA 1
ATOM 1384 C C . CYS A 1 178 ? -0.871 11.390 12.093 1.00 86.31 178 CYS A C 1
ATOM 1386 O O . CYS A 1 178 ? -1.090 10.398 12.786 1.00 86.31 178 CYS A O 1
ATOM 1388 N N . TRP A 1 179 ? -0.151 11.322 10.974 1.00 87.12 179 TRP A N 1
ATOM 1389 C CA . TRP A 1 179 ? 0.416 10.080 10.457 1.00 87.12 179 TRP A CA 1
ATOM 1390 C C . TRP A 1 179 ? 1.689 9.638 11.193 1.00 87.12 179 TRP A C 1
ATOM 1392 O O . TRP A 1 179 ? 2.015 8.447 11.161 1.00 87.12 179 TRP A O 1
ATOM 1402 N N . ASP A 1 180 ? 2.393 10.559 11.872 1.00 91.12 180 ASP A N 1
ATOM 1403 C CA . ASP A 1 180 ? 3.587 10.227 12.658 1.00 91.12 180 ASP A CA 1
ATOM 1404 C C . ASP A 1 180 ? 3.220 9.242 13.767 1.00 91.12 180 ASP A C 1
ATOM 1406 O O . ASP A 1 180 ? 3.921 8.256 13.961 1.00 91.12 180 ASP A O 1
ATOM 1410 N N . LEU A 1 181 ? 2.073 9.437 14.422 1.00 92.69 181 LEU A N 1
ATOM 1411 C CA . LEU A 1 181 ? 1.622 8.571 15.511 1.00 92.69 181 LEU A CA 1
ATOM 1412 C C . LEU A 1 181 ? 1.500 7.103 15.077 1.00 92.69 181 LEU A C 1
ATOM 1414 O O . LEU A 1 181 ? 2.038 6.212 15.730 1.00 92.69 181 LEU A O 1
ATOM 1418 N N . ALA A 1 182 ? 0.831 6.850 13.949 1.00 94.00 182 ALA A N 1
ATOM 1419 C CA . ALA A 1 182 ? 0.672 5.503 13.407 1.00 94.00 182 ALA A CA 1
ATOM 1420 C C . ALA A 1 182 ? 1.998 4.934 12.875 1.00 94.00 182 ALA A C 1
ATOM 1422 O O . ALA A 1 182 ? 2.311 3.767 13.104 1.00 94.00 182 ALA A O 1
ATOM 1423 N N . SER A 1 183 ? 2.792 5.755 12.177 1.00 94.94 183 SER A N 1
ATOM 1424 C CA . SER A 1 183 ? 4.110 5.365 11.664 1.00 94.94 183 SER A CA 1
ATOM 1425 C C . SER A 1 183 ? 5.061 4.951 12.789 1.00 94.94 183 SER A C 1
ATOM 1427 O O . SER A 1 183 ? 5.664 3.882 12.719 1.00 94.94 183 SER A O 1
ATOM 1429 N N . GLU A 1 184 ? 5.191 5.771 13.830 1.00 96.56 184 GLU A N 1
ATOM 1430 C CA . GLU A 1 184 ? 6.094 5.503 14.947 1.00 96.56 184 GLU A CA 1
ATOM 1431 C C . GLU A 1 184 ? 5.597 4.347 15.821 1.00 96.56 184 GLU A C 1
ATOM 1433 O O . GLU A 1 184 ? 6.414 3.541 16.255 1.00 96.56 184 GLU A O 1
ATOM 1438 N N . ALA A 1 185 ? 4.281 4.172 15.994 1.00 96.56 185 ALA A N 1
ATOM 1439 C CA . ALA A 1 185 ? 3.739 3.001 16.689 1.00 96.56 185 ALA A CA 1
ATOM 1440 C C . ALA A 1 185 ? 4.101 1.680 15.982 1.00 96.56 185 ALA A C 1
ATOM 1442 O O . ALA A 1 185 ? 4.416 0.689 16.638 1.00 96.56 185 ALA A O 1
ATOM 1443 N N . LEU A 1 186 ? 4.098 1.657 14.643 1.00 97.12 186 LEU A N 1
ATOM 1444 C CA . LEU A 1 186 ? 4.526 0.488 13.865 1.00 97.12 186 LEU A CA 1
ATOM 1445 C C . LEU A 1 186 ? 6.047 0.273 13.939 1.00 97.12 186 LEU A C 1
ATOM 1447 O O . LEU A 1 186 ? 6.494 -0.862 14.102 1.00 97.12 186 LEU A O 1
ATOM 1451 N N . LYS A 1 187 ? 6.846 1.347 13.874 1.00 96.25 187 LYS A N 1
ATOM 1452 C CA . LYS A 1 187 ? 8.313 1.283 14.041 1.00 96.25 187 LYS A CA 1
ATOM 1453 C C . LYS A 1 187 ? 8.738 0.929 15.458 1.00 96.25 187 LYS A C 1
ATOM 1455 O O . LYS A 1 187 ? 9.834 0.419 15.653 1.00 96.25 187 LYS A O 1
ATOM 1460 N N . TYR A 1 188 ? 7.883 1.144 16.455 1.00 96.06 188 TYR A N 1
ATOM 1461 C CA . TYR A 1 188 ? 8.170 0.768 17.837 1.00 96.06 188 TYR A CA 1
ATOM 1462 C C . TYR A 1 188 ? 8.510 -0.725 17.958 1.00 96.06 188 TYR A C 1
ATOM 1464 O O . TYR A 1 188 ? 9.278 -1.111 18.834 1.00 96.06 188 TYR A O 1
ATOM 1472 N N . PHE A 1 189 ? 8.031 -1.573 17.044 1.00 96.38 189 PHE A N 1
ATOM 1473 C CA . PHE A 1 189 ? 8.391 -2.989 17.019 1.00 96.38 189 PHE A CA 1
ATOM 1474 C C . PHE A 1 189 ? 9.817 -3.272 16.539 1.00 96.38 189 PHE A C 1
ATOM 1476 O O . PHE A 1 189 ? 10.297 -4.390 16.726 1.00 96.38 189 PHE A O 1
ATOM 1483 N N . ASP A 1 190 ? 10.538 -2.300 15.974 1.00 93.44 190 ASP A N 1
ATOM 1484 C CA . ASP A 1 190 ? 11.928 -2.467 15.537 1.00 93.44 190 ASP A CA 1
ATOM 1485 C C . ASP A 1 190 ? 12.852 -2.859 16.694 1.00 93.44 190 ASP A C 1
ATOM 1487 O O . ASP A 1 190 ? 13.778 -3.638 16.485 1.00 93.44 190 ASP A O 1
ATOM 1491 N N . GLN A 1 191 ? 12.521 -2.458 17.924 1.00 93.88 191 GLN A N 1
ATOM 1492 C CA . GLN A 1 191 ? 13.276 -2.814 19.129 1.00 93.88 191 GLN A CA 1
ATOM 1493 C C . GLN A 1 191 ? 13.109 -4.278 19.585 1.00 93.88 191 GLN A C 1
ATOM 1495 O O . GLN A 1 191 ? 13.856 -4.733 20.449 1.00 93.88 191 GLN A O 1
ATOM 1500 N N . TYR A 1 192 ? 12.118 -5.009 19.060 1.00 93.50 192 TYR A N 1
ATOM 1501 C CA . TYR A 1 192 ? 11.848 -6.397 19.444 1.00 93.50 192 TYR A CA 1
ATOM 1502 C C . TYR A 1 192 ? 12.255 -7.357 18.325 1.00 93.50 192 TYR A C 1
ATOM 1504 O O . TYR A 1 192 ? 11.561 -7.482 17.316 1.00 93.50 192 TYR A O 1
ATOM 1512 N N . ASP A 1 193 ? 13.363 -8.073 18.497 1.00 92.69 193 ASP A N 1
ATOM 1513 C CA . ASP A 1 193 ? 13.867 -9.013 17.479 1.00 92.69 193 ASP A CA 1
ATOM 1514 C C . ASP A 1 193 ? 12.996 -10.268 17.321 1.00 92.69 193 ASP A C 1
ATOM 1516 O O . ASP A 1 193 ? 12.997 -10.909 16.274 1.00 92.69 193 ASP A O 1
ATOM 1520 N N . TYR A 1 194 ? 12.238 -10.617 18.361 1.00 92.62 194 TYR A N 1
ATOM 1521 C CA . TYR A 1 194 ? 11.387 -11.807 18.398 1.00 92.62 194 TYR A CA 1
ATOM 1522 C C . TYR A 1 194 ? 9.962 -11.559 17.891 1.00 92.62 194 TYR A C 1
ATOM 1524 O O . TYR A 1 194 ? 9.206 -12.514 17.724 1.00 92.62 194 TYR A O 1
ATOM 1532 N N . VAL A 1 195 ? 9.578 -10.298 17.663 1.00 94.94 195 VAL A N 1
ATOM 1533 C CA . VAL A 1 195 ? 8.265 -9.958 17.107 1.00 94.94 195 VAL A CA 1
ATOM 1534 C C . VAL A 1 195 ? 8.419 -9.755 15.601 1.00 94.94 195 VAL A C 1
ATOM 1536 O O . VAL A 1 195 ? 9.234 -8.923 15.187 1.00 94.94 195 VAL A O 1
ATOM 1539 N N . PRO A 1 196 ? 7.646 -10.464 14.756 1.00 94.81 196 PRO A N 1
ATOM 1540 C CA . PRO A 1 196 ? 7.656 -10.209 13.323 1.00 94.81 196 PRO A CA 1
ATOM 1541 C C . PRO A 1 196 ? 7.329 -8.739 13.051 1.00 94.81 196 PRO A C 1
ATOM 1543 O O . PRO A 1 196 ? 6.330 -8.223 13.555 1.00 94.81 196 PRO A O 1
ATOM 1546 N N . LYS A 1 197 ? 8.157 -8.052 12.258 1.00 94.94 197 LYS A N 1
ATOM 1547 C CA . LYS A 1 197 ? 7.954 -6.623 11.990 1.00 94.94 197 LYS A CA 1
ATOM 1548 C C . LYS A 1 197 ? 6.621 -6.411 11.261 1.00 94.94 197 LYS A C 1
ATOM 1550 O O . LYS A 1 197 ? 6.373 -7.110 10.268 1.00 94.94 197 LYS A O 1
ATOM 1555 N N . PRO A 1 198 ? 5.749 -5.501 11.729 1.00 96.56 198 PRO A N 1
ATOM 1556 C CA . PRO A 1 198 ? 4.495 -5.239 11.046 1.00 96.56 198 PRO A CA 1
ATOM 1557 C C . PRO A 1 198 ? 4.751 -4.549 9.701 1.00 96.56 198 PRO A C 1
ATOM 1559 O O . PRO A 1 198 ? 5.813 -3.974 9.466 1.00 96.56 198 PRO A O 1
ATOM 1562 N N . VAL A 1 199 ? 3.767 -4.592 8.803 1.00 95.44 199 VAL A N 1
ATOM 1563 C CA . VAL A 1 199 ? 3.783 -3.753 7.596 1.00 95.44 199 VAL A CA 1
ATOM 1564 C C . VAL A 1 199 ? 3.908 -2.278 8.012 1.00 95.44 199 VAL A C 1
ATOM 1566 O O . VAL A 1 199 ? 3.068 -1.814 8.785 1.00 95.44 199 VAL A O 1
ATOM 1569 N N . PRO A 1 200 ? 4.910 -1.530 7.515 1.00 93.50 200 PRO A N 1
ATOM 1570 C CA . PRO A 1 200 ? 5.072 -0.117 7.836 1.00 93.50 200 PRO A CA 1
ATOM 1571 C C . PRO A 1 200 ? 3.980 0.740 7.184 1.00 93.50 200 PRO A C 1
ATOM 1573 O O . PRO A 1 200 ? 3.370 0.348 6.186 1.00 93.50 200 PRO A O 1
ATOM 1576 N N . SER A 1 201 ? 3.790 1.955 7.701 1.00 93.25 201 SER A N 1
ATOM 1577 C CA . SER A 1 201 ? 2.988 2.981 7.026 1.00 93.25 201 SER A CA 1
ATOM 1578 C C . SER A 1 201 ? 3.586 3.306 5.654 1.00 93.25 201 SER A C 1
ATOM 1580 O O . SER A 1 201 ? 4.704 3.811 5.560 1.00 93.25 201 SER A O 1
ATOM 1582 N N . LEU A 1 202 ? 2.834 3.035 4.588 1.00 89.31 202 LEU A N 1
ATOM 1583 C CA . LEU A 1 202 ? 3.235 3.258 3.202 1.00 89.31 202 LEU A CA 1
ATOM 1584 C C . LEU A 1 202 ? 2.134 4.050 2.488 1.00 89.31 202 LEU A C 1
ATOM 1586 O O . LEU A 1 202 ? 1.116 3.502 2.061 1.00 89.31 202 LEU A O 1
ATOM 1590 N N . SER A 1 203 ? 2.329 5.369 2.386 1.00 87.06 203 SER A N 1
ATOM 1591 C CA . SER A 1 203 ? 1.252 6.313 2.055 1.00 87.06 203 SER A CA 1
ATOM 1592 C C . SER A 1 203 ? 0.076 6.139 3.035 1.00 87.06 203 SER A C 1
ATOM 1594 O O . SER A 1 203 ? 0.287 6.218 4.238 1.00 87.06 203 SER A O 1
ATOM 1596 N N . ARG A 1 204 ? -1.133 5.873 2.533 1.00 90.69 204 ARG A N 1
ATOM 1597 C CA . ARG A 1 204 ? -2.370 5.660 3.304 1.00 90.69 204 ARG A CA 1
ATOM 1598 C C . ARG A 1 204 ? -2.599 4.202 3.727 1.00 90.69 204 ARG A C 1
ATOM 1600 O O . ARG A 1 204 ? -3.726 3.826 4.039 1.00 90.69 204 ARG A O 1
ATOM 1607 N N . THR A 1 205 ? -1.585 3.343 3.623 1.00 93.88 205 THR A N 1
ATOM 1608 C CA . THR A 1 205 ? -1.694 1.906 3.910 1.00 93.88 205 THR A CA 1
ATOM 1609 C C . THR A 1 205 ? -0.871 1.552 5.140 1.00 93.88 205 THR A C 1
ATOM 1611 O O . THR A 1 205 ? 0.330 1.797 5.162 1.00 93.88 205 THR A O 1
ATOM 1614 N N . HIS A 1 206 ? -1.512 0.936 6.137 1.00 95.81 206 HIS A N 1
ATOM 1615 C CA . HIS A 1 206 ? -0.912 0.666 7.455 1.00 95.81 206 HIS A CA 1
ATOM 1616 C C . HIS A 1 206 ? -0.995 -0.815 7.871 1.00 95.81 206 HIS A C 1
ATOM 1618 O O . HIS A 1 206 ? -0.926 -1.144 9.052 1.00 95.81 206 HIS A O 1
ATOM 1624 N N . GLY A 1 207 ? -1.215 -1.721 6.911 1.00 95.88 207 GLY A N 1
ATOM 1625 C CA . GLY A 1 207 ? -1.336 -3.158 7.166 1.00 95.88 207 GLY A CA 1
ATOM 1626 C C . GLY A 1 207 ? -2.393 -3.850 6.316 1.00 95.88 207 GLY A C 1
ATOM 1627 O O . GLY A 1 207 ? -2.612 -3.525 5.145 1.00 95.88 207 GLY A O 1
ATOM 1628 N N . HIS A 1 208 ? -3.056 -4.847 6.897 1.00 96.31 208 HIS A N 1
ATOM 1629 C CA . HIS A 1 208 ? -4.154 -5.555 6.250 1.00 96.31 208 HIS A CA 1
ATOM 1630 C C . HIS A 1 208 ? -5.407 -4.678 6.216 1.00 96.31 208 HIS A C 1
ATOM 1632 O O . HIS A 1 208 ? -5.938 -4.329 7.260 1.00 96.31 208 HIS A O 1
ATOM 1638 N N . LEU A 1 209 ? -5.915 -4.342 5.026 1.00 95.00 209 LEU A N 1
ATOM 1639 C CA . LEU A 1 209 ? -7.190 -3.629 4.897 1.00 95.00 209 LEU A CA 1
ATOM 1640 C C . LEU A 1 209 ? -8.356 -4.500 5.397 1.00 95.00 209 LEU A C 1
ATOM 1642 O O . LEU A 1 209 ? -8.668 -5.513 4.755 1.00 95.00 209 LEU A O 1
ATOM 1646 N N . ILE A 1 210 ? -9.012 -4.049 6.471 1.00 93.69 210 ILE A N 1
ATOM 1647 C CA . ILE A 1 210 ? -10.185 -4.669 7.109 1.00 93.69 210 ILE A CA 1
ATOM 1648 C C . ILE A 1 210 ? -11.4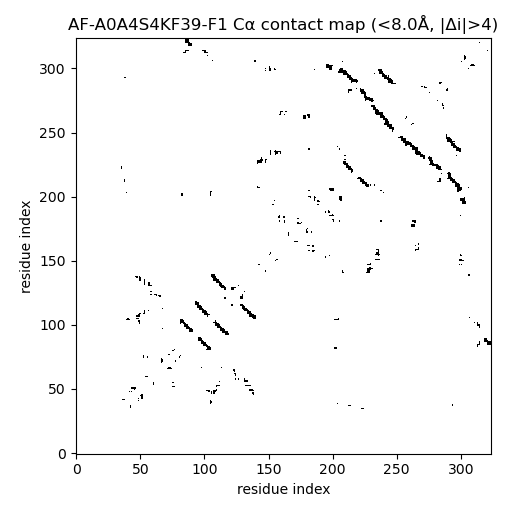84 -4.052 6.600 1.00 93.69 210 ILE A C 1
ATOM 1650 O O . ILE A 1 210 ? -12.476 -4.747 6.376 1.00 93.69 210 ILE A O 1
ATOM 1654 N N . TYR A 1 211 ? -11.491 -2.741 6.389 1.00 92.31 211 TYR A N 1
ATOM 1655 C CA . TYR A 1 211 ? -12.674 -2.031 5.934 1.00 92.31 211 TYR A CA 1
ATOM 1656 C C . TYR A 1 211 ? -12.300 -0.832 5.074 1.00 92.31 211 TYR A C 1
ATOM 1658 O O . TYR A 1 211 ? -11.337 -0.133 5.361 1.00 92.31 211 TYR A O 1
ATOM 1666 N N . GLU A 1 212 ? -13.101 -0.575 4.049 1.00 92.50 212 GLU A N 1
ATOM 1667 C CA . GLU A 1 212 ? -13.050 0.637 3.236 1.00 92.50 212 GLU A CA 1
ATOM 1668 C C . GLU A 1 212 ? -14.467 1.170 3.037 1.00 92.50 212 GLU A C 1
ATOM 1670 O O . GLU A 1 212 ? -15.415 0.396 2.868 1.00 92.50 212 GLU A O 1
ATOM 1675 N N . GLY A 1 213 ? -14.639 2.486 3.051 1.00 91.31 213 GLY A N 1
ATOM 1676 C CA . GLY A 1 213 ? -15.955 3.093 2.929 1.00 91.31 213 GLY A CA 1
ATOM 1677 C C . GLY A 1 213 ? -15.923 4.524 2.433 1.00 91.31 213 GLY A C 1
ATOM 1678 O O . GLY A 1 213 ? -14.955 5.249 2.625 1.00 91.31 213 GLY A O 1
ATOM 1679 N N . LYS A 1 214 ? -17.019 4.932 1.802 1.00 91.38 214 LYS A N 1
ATOM 1680 C CA . LYS A 1 214 ? -17.207 6.242 1.196 1.00 91.38 214 LYS A CA 1
ATOM 1681 C C . LYS A 1 214 ? -18.611 6.756 1.466 1.00 91.38 214 LYS A C 1
ATOM 1683 O O . LYS A 1 214 ? -19.595 6.019 1.340 1.00 91.38 214 LYS A O 1
ATOM 1688 N N . ALA A 1 215 ? -18.698 8.035 1.802 1.00 89.88 215 ALA A N 1
ATOM 1689 C CA . ALA A 1 215 ? -19.951 8.764 1.912 1.00 89.88 215 ALA A CA 1
ATOM 1690 C C . ALA A 1 215 ? -19.908 10.014 1.031 1.00 89.88 215 ALA A C 1
ATOM 1692 O O . ALA A 1 215 ? -18.871 10.660 0.895 1.00 89.88 215 ALA A O 1
ATOM 1693 N N . VAL A 1 216 ? -21.037 10.352 0.414 1.00 85.88 216 VAL A N 1
ATOM 1694 C CA . VAL A 1 216 ? -21.212 11.587 -0.359 1.00 85.88 216 VAL A CA 1
ATOM 1695 C C . VAL A 1 216 ? -22.615 12.149 -0.149 1.00 85.88 216 VAL A C 1
ATOM 1697 O O . VAL A 1 216 ? -23.537 11.429 0.255 1.00 85.88 216 VAL A O 1
ATOM 1700 N N . LYS A 1 217 ? -22.787 13.433 -0.490 1.00 84.50 217 LYS A N 1
ATOM 1701 C CA . LYS A 1 217 ? -24.054 14.168 -0.367 1.00 84.50 217 LYS A CA 1
ATOM 1702 C C . LYS A 1 217 ? -24.574 14.133 1.071 1.00 84.50 217 LYS A C 1
ATOM 1704 O O . LYS A 1 217 ? -25.694 13.675 1.298 1.00 84.50 217 LYS A O 1
ATOM 1709 N N . ASN A 1 218 ? -23.756 14.570 2.031 1.00 81.56 218 ASN A N 1
ATOM 1710 C CA . ASN A 1 218 ? -24.102 14.574 3.460 1.00 81.56 218 ASN A CA 1
ATOM 1711 C C . ASN A 1 218 ? -24.641 13.219 3.969 1.00 81.56 218 ASN A C 1
ATOM 1713 O O . ASN A 1 218 ? -25.685 13.140 4.614 1.00 81.56 218 ASN A O 1
ATOM 1717 N N . GLY A 1 219 ? -23.982 12.123 3.602 1.00 78.50 219 GLY A N 1
ATOM 1718 C CA . GLY A 1 219 ? -24.298 10.779 4.078 1.00 78.50 219 GLY A CA 1
ATOM 1719 C C . GLY A 1 219 ? -25.519 10.137 3.419 1.00 78.50 219 GLY A C 1
ATOM 1720 O O . GLY A 1 219 ? -25.842 8.992 3.740 1.00 78.50 219 GLY A O 1
ATOM 1721 N N . VAL A 1 220 ? -26.187 10.811 2.477 1.00 81.25 220 VAL A N 1
ATOM 1722 C CA . VAL A 1 220 ? -27.335 10.243 1.746 1.00 81.25 220 VAL A CA 1
ATOM 1723 C C . VAL A 1 220 ? -26.903 9.053 0.894 1.00 81.25 220 VAL A C 1
ATOM 1725 O O . VAL A 1 220 ? -27.635 8.068 0.765 1.00 81.25 220 VAL A O 1
ATOM 1728 N N . GLN A 1 221 ? -25.709 9.127 0.308 1.00 85.38 221 GLN A N 1
ATOM 1729 C CA . GLN A 1 221 ? -25.148 8.061 -0.509 1.00 85.38 221 GLN A CA 1
ATOM 1730 C C . GLN A 1 221 ? -23.913 7.499 0.179 1.00 85.38 221 GLN A C 1
ATOM 1732 O O . GLN A 1 221 ? -22.953 8.215 0.444 1.00 85.38 221 GLN A O 1
ATOM 1737 N N . GLN A 1 222 ? -23.968 6.206 0.477 1.00 87.19 222 GLN A N 1
ATOM 1738 C CA . GLN A 1 222 ? -22.965 5.521 1.271 1.00 87.19 222 GLN A CA 1
ATOM 1739 C C . GLN A 1 222 ? -22.707 4.129 0.729 1.00 87.19 222 GLN A C 1
ATOM 1741 O O . GLN A 1 222 ? -23.641 3.372 0.444 1.00 87.19 222 GLN A O 1
ATOM 1746 N N . CYS A 1 223 ? -21.435 3.784 0.657 1.00 87.50 223 CYS A N 1
ATOM 1747 C CA . CYS A 1 223 ? -20.967 2.476 0.264 1.00 87.50 223 CYS A CA 1
ATOM 1748 C C . CYS A 1 223 ? -19.739 2.116 1.095 1.00 87.50 223 CYS A C 1
ATOM 1750 O O . CYS A 1 223 ? -18.962 2.976 1.488 1.00 87.50 223 CYS A O 1
ATOM 1752 N N . GLY A 1 224 ? -19.568 0.838 1.383 1.00 88.50 224 GLY A N 1
ATOM 1753 C CA . GLY A 1 224 ? -18.399 0.355 2.094 1.00 88.50 224 GLY A CA 1
ATOM 1754 C C . GLY A 1 224 ? -18.354 -1.154 2.053 1.00 88.50 224 GLY A C 1
ATOM 1755 O O . GLY A 1 224 ? -19.348 -1.816 1.726 1.00 88.50 224 GLY A O 1
ATOM 1756 N N . ARG A 1 225 ? -17.177 -1.699 2.317 1.00 88.38 225 ARG A N 1
ATOM 1757 C CA . ARG A 1 225 ? -16.879 -3.108 2.138 1.00 88.38 225 ARG A CA 1
ATOM 1758 C C . ARG A 1 225 ? -15.975 -3.584 3.254 1.00 88.38 225 ARG A C 1
ATOM 1760 O O . ARG A 1 225 ? -14.921 -3.010 3.503 1.00 88.38 225 ARG A O 1
ATOM 1767 N N . TRP A 1 226 ? -16.368 -4.700 3.853 1.00 89.25 226 TRP A N 1
ATOM 1768 C CA . TRP A 1 226 ? -15.495 -5.451 4.742 1.00 89.25 226 TRP A CA 1
ATOM 1769 C C . TRP A 1 226 ? -14.561 -6.365 3.944 1.00 89.25 226 TRP A C 1
ATOM 1771 O O . TRP A 1 226 ? -14.992 -7.062 3.012 1.00 89.25 226 TRP A O 1
ATOM 1781 N N . ARG A 1 227 ? -13.285 -6.409 4.316 1.00 89.81 227 ARG A N 1
ATOM 1782 C CA . ARG A 1 227 ? -12.254 -7.265 3.728 1.00 89.81 227 ARG A CA 1
ATOM 1783 C C . ARG A 1 227 ? -11.602 -8.095 4.836 1.00 89.81 227 ARG A C 1
ATOM 1785 O O . ARG A 1 227 ? -11.272 -7.601 5.897 1.00 89.81 227 ARG A O 1
ATOM 1792 N N . GLY A 1 228 ? -11.399 -9.382 4.567 1.00 88.12 228 GLY A N 1
ATOM 1793 C CA . GLY A 1 228 ? -10.941 -10.337 5.579 1.00 88.12 228 GLY A CA 1
ATOM 1794 C C . GLY A 1 228 ? -12.086 -10.991 6.353 1.00 88.12 228 GLY A C 1
ATOM 1795 O O . GLY A 1 228 ? -13.256 -10.826 5.992 1.00 88.12 228 GLY A O 1
ATOM 1796 N N . GLY A 1 229 ? -11.716 -11.811 7.337 1.00 87.19 229 GLY A N 1
ATOM 1797 C CA . GLY A 1 229 ? -12.635 -12.653 8.103 1.00 87.19 229 GLY A CA 1
ATOM 1798 C C . GLY A 1 229 ? -13.007 -12.143 9.494 1.00 87.19 229 GLY A C 1
ATOM 1799 O O . GLY A 1 229 ? -13.885 -12.742 10.103 1.00 87.19 229 GLY A O 1
ATOM 1800 N N . ASP A 1 230 ? -12.373 -11.085 10.010 1.00 89.00 230 ASP A N 1
ATOM 1801 C CA . ASP A 1 230 ? -12.696 -10.609 11.360 1.00 89.00 230 ASP A CA 1
ATOM 1802 C C . ASP A 1 230 ? -14.067 -9.928 11.429 1.00 89.00 230 ASP A C 1
ATOM 1804 O O . ASP A 1 230 ? -14.605 -9.472 10.422 1.00 89.00 230 ASP A O 1
ATOM 1808 N N . ASP A 1 231 ? -14.639 -9.874 12.627 1.00 86.81 231 ASP A N 1
ATOM 1809 C CA . ASP A 1 231 ? -16.013 -9.446 12.863 1.00 86.81 231 ASP A CA 1
ATOM 1810 C C . ASP A 1 231 ? -16.142 -8.058 13.502 1.00 86.81 231 ASP A C 1
ATOM 1812 O O . ASP A 1 231 ? -17.261 -7.610 13.771 1.00 86.81 231 ASP A O 1
ATOM 1816 N N . ARG A 1 232 ? -15.016 -7.389 13.773 1.00 89.50 232 ARG A N 1
ATOM 1817 C CA . ARG A 1 232 ? -14.971 -6.105 14.474 1.00 89.50 232 ARG A CA 1
ATOM 1818 C C . ARG A 1 232 ? -13.740 -5.282 14.118 1.00 89.50 232 ARG A C 1
ATOM 1820 O O . ARG A 1 232 ? -12.748 -5.812 13.623 1.00 89.50 232 ARG A O 1
ATOM 1827 N N . ILE A 1 233 ? -13.828 -3.992 14.418 1.00 92.81 233 ILE A N 1
ATOM 1828 C CA . ILE A 1 233 ? -12.663 -3.120 14.541 1.00 92.81 233 ILE A CA 1
ATOM 1829 C C . ILE A 1 233 ? -12.130 -3.317 15.956 1.00 92.81 233 ILE A C 1
ATOM 1831 O O . ILE A 1 233 ? -12.912 -3.385 16.908 1.00 92.81 233 ILE A O 1
ATOM 1835 N N . ARG A 1 234 ? -10.819 -3.442 16.093 1.00 95.06 234 ARG A N 1
ATOM 1836 C CA . ARG A 1 234 ? -10.164 -3.713 17.367 1.00 95.06 234 ARG A CA 1
ATOM 1837 C C . ARG A 1 234 ? -9.275 -2.564 17.787 1.00 95.06 234 ARG A C 1
ATOM 1839 O O . ARG A 1 234 ? -8.816 -1.773 16.965 1.00 95.06 234 ARG A O 1
ATOM 1846 N N . ARG A 1 235 ? -8.993 -2.525 19.081 1.00 97.00 235 ARG A N 1
ATOM 1847 C CA . ARG A 1 235 ? -7.911 -1.727 19.638 1.00 97.00 235 ARG A CA 1
ATOM 1848 C C . ARG A 1 235 ? -6.593 -2.027 18.905 1.00 97.00 235 ARG A C 1
ATOM 1850 O O . ARG A 1 235 ? -6.264 -3.184 18.637 1.00 97.00 235 ARG A O 1
ATOM 1857 N N . GLY A 1 236 ? -5.880 -0.965 18.551 1.00 97.25 236 GLY A N 1
ATOM 1858 C CA . GLY A 1 236 ? -4.655 -0.972 17.758 1.00 97.25 236 GLY A CA 1
ATOM 1859 C C . GLY A 1 236 ? -4.850 -1.029 16.242 1.00 97.25 236 GLY A C 1
ATOM 1860 O O . GLY A 1 236 ? -3.866 -0.889 15.520 1.00 97.25 236 GLY A O 1
ATOM 1861 N N . ASP A 1 237 ? -6.080 -1.189 15.732 1.00 97.81 237 ASP A N 1
ATOM 1862 C CA . ASP A 1 237 ? -6.341 -0.960 14.306 1.00 97.81 237 ASP A CA 1
ATOM 1863 C C . ASP A 1 237 ? -6.075 0.523 13.964 1.00 97.81 237 ASP A C 1
ATOM 1865 O O . ASP A 1 237 ? -6.231 1.415 14.800 1.00 97.81 237 ASP A O 1
ATOM 1869 N N . ILE A 1 238 ? -5.669 0.799 12.726 1.00 97.31 238 ILE A N 1
ATOM 1870 C CA . ILE A 1 238 ? -5.303 2.141 12.255 1.00 97.31 238 ILE A CA 1
ATOM 1871 C C . ILE A 1 238 ? -6.347 2.608 11.245 1.00 97.31 238 ILE A C 1
ATOM 1873 O O . ILE A 1 238 ? -6.592 1.941 10.237 1.00 97.31 238 ILE A O 1
ATOM 1877 N N . ALA A 1 239 ? -6.964 3.752 11.518 1.00 94.50 239 ALA A N 1
ATOM 1878 C CA . ALA A 1 239 ? -7.932 4.390 10.642 1.00 94.50 239 ALA A CA 1
ATOM 1879 C C . ALA A 1 239 ? -7.274 5.517 9.844 1.00 94.50 239 ALA A C 1
ATOM 1881 O O . ALA A 1 239 ? -6.519 6.319 10.385 1.00 94.50 239 ALA A O 1
ATOM 1882 N N . GLU A 1 240 ? -7.611 5.580 8.564 1.00 93.06 240 GLU A N 1
ATOM 1883 C CA . GLU A 1 240 ? -7.124 6.567 7.613 1.00 93.06 240 GLU A CA 1
ATOM 1884 C C . GLU A 1 240 ? -8.326 7.200 6.911 1.00 93.06 240 GLU A C 1
ATOM 1886 O O . GLU A 1 240 ? -9.208 6.495 6.412 1.00 93.06 240 GLU A O 1
ATOM 1891 N N . TRP A 1 241 ? -8.374 8.527 6.869 1.00 90.88 241 TRP A N 1
ATOM 1892 C CA . TRP A 1 241 ? -9.450 9.307 6.268 1.00 90.88 241 TRP A CA 1
ATOM 1893 C C . TRP A 1 241 ? -8.910 10.242 5.200 1.00 90.88 241 TRP A C 1
ATOM 1895 O O . TRP A 1 241 ? -7.853 10.841 5.369 1.00 90.88 241 TRP A O 1
ATOM 1905 N N . ARG A 1 242 ? -9.701 10.448 4.145 1.00 88.94 242 ARG A N 1
ATOM 1906 C CA . ARG A 1 242 ? -9.415 11.431 3.100 1.00 88.94 242 ARG A CA 1
ATOM 1907 C C . ARG A 1 242 ? -10.599 12.361 2.872 1.00 88.94 242 ARG A C 1
ATOM 1909 O O . ARG A 1 242 ? -11.657 11.913 2.421 1.00 88.94 242 ARG A O 1
ATOM 1916 N N . SER A 1 243 ? -10.387 13.660 3.099 1.00 83.44 243 SER A N 1
ATOM 1917 C CA . SER A 1 243 ? -11.363 14.736 2.846 1.00 83.44 243 SER A CA 1
ATOM 1918 C C . SER A 1 243 ? -12.713 14.460 3.499 1.00 83.44 243 SER A C 1
ATOM 1920 O O . SER A 1 243 ? -13.752 14.449 2.838 1.00 83.44 243 SER A O 1
ATOM 1922 N N . VAL A 1 244 ? -12.676 14.168 4.798 1.00 82.69 244 VAL A N 1
ATOM 1923 C CA . VAL A 1 244 ? -13.807 13.614 5.530 1.00 82.69 244 VAL A CA 1
ATOM 1924 C C . VAL A 1 244 ? -14.570 14.674 6.306 1.00 82.69 244 VAL A C 1
ATOM 1926 O O . VAL A 1 244 ? -14.003 15.497 7.020 1.00 82.69 244 VAL A O 1
ATOM 1929 N N . ARG A 1 245 ? -15.896 14.599 6.213 1.00 84.44 245 ARG A N 1
ATOM 1930 C CA . ARG A 1 245 ? -16.828 15.335 7.061 1.00 84.44 245 ARG A CA 1
ATOM 1931 C C . ARG A 1 245 ? -17.565 14.354 7.965 1.00 84.44 245 ARG A C 1
ATOM 1933 O O . ARG A 1 245 ? -18.204 13.420 7.476 1.00 84.44 245 ARG A O 1
ATOM 1940 N N . ILE A 1 246 ? -17.488 14.575 9.273 1.00 81.75 246 ILE A N 1
ATOM 1941 C CA . ILE A 1 246 ? -18.147 13.752 10.294 1.00 81.75 246 ILE A CA 1
ATOM 1942 C C . ILE A 1 246 ? -19.206 14.589 10.993 1.00 81.75 246 ILE A C 1
ATOM 1944 O O . ILE A 1 246 ? -18.905 15.656 11.525 1.00 81.75 246 ILE A O 1
ATOM 1948 N N . GLY A 1 247 ? -20.440 14.095 11.024 1.00 77.81 247 GLY A N 1
ATOM 1949 C CA . GLY A 1 247 ? -21.512 14.720 11.791 1.00 77.81 247 GLY A CA 1
ATOM 1950 C C . GLY A 1 247 ? -21.308 14.505 13.292 1.00 77.81 247 GLY A C 1
ATOM 1951 O O . GLY A 1 247 ? -21.023 13.396 13.731 1.00 77.81 247 GLY A O 1
ATOM 1952 N N . MET A 1 248 ? -21.507 15.539 14.107 1.00 77.94 248 MET A N 1
ATOM 1953 C CA . MET A 1 248 ? -21.452 15.458 15.577 1.00 77.94 248 MET A CA 1
ATOM 1954 C C . MET A 1 248 ? -22.811 15.077 16.206 1.00 77.94 248 MET A C 1
ATOM 1956 O O . MET A 1 248 ? -23.060 15.312 17.388 1.00 77.94 248 MET A O 1
ATOM 1960 N N . GLY A 1 249 ? -23.720 14.479 15.429 1.00 66.88 249 GLY A N 1
ATOM 1961 C CA . GLY A 1 249 ? -25.019 14.005 15.909 1.00 66.88 249 GLY A CA 1
ATOM 1962 C C . GLY A 1 249 ? -26.084 15.103 16.051 1.00 66.88 249 GLY A C 1
ATOM 1963 O O . GLY A 1 249 ? -26.182 16.014 15.232 1.00 66.88 249 GLY A O 1
ATOM 1964 N N . LYS A 1 250 ? -26.948 14.985 17.074 1.00 59.38 250 LYS A N 1
ATOM 1965 C CA . LYS A 1 250 ? -28.221 15.738 17.201 1.00 59.38 250 LYS A CA 1
ATOM 1966 C C . LYS A 1 250 ? -28.075 17.259 17.336 1.00 59.38 250 LYS A C 1
ATOM 1968 O O . LYS A 1 250 ? -29.066 17.965 17.191 1.00 59.38 250 LYS A O 1
ATOM 1973 N N . THR A 1 251 ? -26.879 17.757 17.630 1.00 64.69 251 THR A N 1
ATOM 1974 C CA . THR A 1 251 ? -26.595 19.191 17.780 1.00 64.69 251 THR A CA 1
ATOM 1975 C C . THR A 1 251 ? -26.378 19.903 16.441 1.00 64.69 251 THR A C 1
ATOM 1977 O O . THR A 1 251 ? -26.257 21.123 16.429 1.00 64.69 251 THR A O 1
ATOM 1980 N N . GLY A 1 252 ? -26.356 19.175 15.315 1.00 68.31 252 GLY A N 1
ATOM 1981 C CA . GLY A 1 252 ? -26.239 19.754 13.969 1.00 68.31 252 GLY A CA 1
ATOM 1982 C C . GLY A 1 252 ? -24.835 20.252 13.600 1.00 68.31 252 GLY A C 1
ATOM 1983 O O . GLY A 1 252 ? -24.672 20.880 12.557 1.00 68.31 252 GLY A O 1
ATOM 1984 N N . GLY A 1 253 ? -23.828 19.983 14.438 1.00 76.19 253 GLY A N 1
ATOM 1985 C CA . GLY A 1 253 ? -22.426 20.303 14.165 1.00 76.19 253 GLY A CA 1
ATOM 1986 C C . GLY A 1 253 ? -21.738 19.257 13.286 1.00 76.19 253 GLY A C 1
ATOM 1987 O O . GLY A 1 253 ? -22.188 18.114 13.195 1.00 76.19 253 GLY A O 1
ATOM 1988 N N . TYR A 1 254 ? -20.619 19.636 12.672 1.00 79.31 254 TYR A N 1
ATOM 1989 C CA . TYR A 1 254 ? -19.741 18.724 11.941 1.00 79.31 254 TYR A CA 1
ATOM 1990 C C . TYR A 1 254 ? -18.270 19.007 12.267 1.00 79.31 254 TYR A C 1
ATOM 1992 O O . TYR A 1 254 ? -17.903 20.134 12.595 1.00 79.31 254 TYR A O 1
ATOM 2000 N N . ALA A 1 255 ? -17.432 17.980 12.153 1.00 78.94 255 ALA A N 1
ATOM 2001 C CA . ALA A 1 255 ? -15.981 18.094 12.097 1.00 78.94 255 ALA A CA 1
ATOM 2002 C C . ALA A 1 255 ? -15.508 17.813 10.671 1.00 78.94 255 ALA A C 1
ATOM 2004 O O . ALA A 1 255 ? -16.074 16.963 9.979 1.00 78.94 255 ALA A O 1
ATOM 2005 N N . ILE A 1 256 ? -14.448 18.497 10.253 1.00 79.44 256 ILE A N 1
ATOM 2006 C CA . ILE A 1 256 ? -13.685 18.113 9.068 1.00 79.44 256 ILE A CA 1
ATOM 2007 C C . ILE A 1 256 ? -12.435 17.395 9.567 1.00 79.44 256 ILE A C 1
ATOM 2009 O O . ILE A 1 256 ? -11.662 17.974 10.327 1.00 79.44 256 ILE A O 1
ATOM 2013 N N . LEU A 1 257 ? -12.259 16.143 9.155 1.00 73.56 257 LEU A N 1
ATOM 2014 C CA . LEU A 1 257 ? -11.034 15.379 9.354 1.00 73.56 257 LEU A CA 1
ATOM 2015 C C . LEU A 1 257 ? -10.362 15.175 8.003 1.00 73.56 257 LEU A C 1
ATOM 2017 O O . LEU A 1 257 ? -11.008 14.846 7.011 1.00 73.56 257 LEU A O 1
ATOM 2021 N N . GLY A 1 258 ? -9.051 15.361 7.975 1.00 61.88 258 GLY A N 1
ATOM 2022 C CA . GLY A 1 258 ? -8.250 15.122 6.789 1.00 61.88 258 GLY A CA 1
ATOM 2023 C C . GLY A 1 258 ? -8.558 16.087 5.660 1.00 61.88 258 GLY A C 1
ATOM 2024 O O . GLY A 1 258 ? -9.147 15.715 4.656 1.00 61.88 258 GLY A O 1
ATOM 2025 N N . ALA A 1 259 ? -8.120 17.333 5.797 1.00 57.91 259 ALA A N 1
ATOM 2026 C CA . ALA A 1 259 ? -8.007 18.259 4.676 1.00 57.91 259 ALA A CA 1
ATOM 2027 C C . ALA A 1 259 ? -6.517 18.370 4.281 1.00 57.91 259 ALA A C 1
ATOM 2029 O O . ALA A 1 259 ? -5.871 19.331 4.696 1.00 57.91 259 ALA A O 1
ATOM 2030 N N . PRO A 1 260 ? -5.938 17.404 3.530 1.00 67.88 260 PRO A N 1
ATOM 2031 C CA . PRO A 1 260 ? -6.614 16.347 2.763 1.00 67.88 260 PRO A CA 1
ATOM 2032 C C . PRO A 1 260 ? -6.669 14.952 3.411 1.00 67.88 260 PRO A C 1
ATOM 2034 O O . PRO A 1 260 ? -7.523 14.174 2.987 1.00 67.88 260 PRO A O 1
ATOM 2037 N N . ASP A 1 261 ? -5.833 14.651 4.413 1.00 82.75 261 ASP A N 1
ATOM 2038 C CA . ASP A 1 261 ? -5.696 13.309 5.005 1.00 82.75 261 ASP A CA 1
ATOM 2039 C C . ASP A 1 261 ? -5.592 13.352 6.538 1.00 82.75 261 ASP A C 1
ATOM 2041 O O . ASP A 1 261 ? -5.092 14.328 7.102 1.00 82.75 261 ASP A O 1
ATOM 2045 N N . HIS A 1 262 ? -6.103 12.324 7.216 1.00 89.69 262 HIS A N 1
ATOM 2046 C CA . HIS A 1 262 ? -5.978 12.167 8.664 1.00 89.69 262 HIS A CA 1
ATOM 2047 C C . HIS A 1 262 ? -5.829 10.696 9.034 1.00 89.69 262 HIS A C 1
ATOM 2049 O O . HIS A 1 262 ? -6.607 9.870 8.564 1.00 89.69 262 HIS A O 1
ATOM 2055 N N . THR A 1 263 ? -4.892 10.406 9.930 1.00 92.44 263 THR A N 1
ATOM 2056 C CA . THR A 1 263 ? -4.650 9.068 10.473 1.00 92.44 263 THR A CA 1
ATOM 2057 C C . THR A 1 263 ? -4.936 9.067 11.972 1.00 92.44 263 THR A C 1
ATOM 2059 O O . THR A 1 263 ? -4.587 10.023 12.666 1.00 92.44 263 THR A O 1
ATOM 2062 N N . ALA A 1 264 ? -5.536 7.998 12.493 1.00 92.19 264 ALA A N 1
ATOM 2063 C CA . ALA A 1 264 ? -5.661 7.773 13.931 1.00 92.19 264 ALA A CA 1
ATOM 2064 C C . ALA A 1 264 ? -5.506 6.296 14.295 1.00 92.19 264 ALA A C 1
ATOM 2066 O O . ALA A 1 264 ? -5.754 5.399 13.489 1.00 92.19 264 ALA A O 1
ATOM 2067 N N . VAL A 1 265 ? -5.146 6.055 15.552 1.00 95.62 265 VAL A N 1
ATOM 2068 C CA . VAL A 1 265 ? -5.116 4.724 16.159 1.00 95.62 265 VAL A CA 1
ATOM 2069 C C . VAL A 1 265 ? -6.424 4.490 16.908 1.00 95.62 265 VAL A C 1
ATOM 2071 O O . VAL A 1 265 ? -6.883 5.342 17.669 1.00 95.62 265 VAL A O 1
ATOM 2074 N N . ILE A 1 266 ? -7.040 3.331 16.698 1.00 95.38 266 ILE A N 1
ATOM 2075 C CA . ILE A 1 266 ? -8.242 2.921 17.415 1.00 95.38 266 ILE A CA 1
ATOM 2076 C C . ILE A 1 266 ? -7.846 2.432 18.807 1.00 95.38 266 ILE A C 1
ATOM 2078 O O . ILE A 1 266 ? -7.126 1.452 18.946 1.00 95.38 266 ILE A O 1
ATOM 2082 N N . VAL A 1 267 ? -8.344 3.084 19.855 1.00 94.44 267 VAL A N 1
ATOM 2083 C CA . VAL A 1 267 ? -8.012 2.740 21.252 1.00 94.44 267 VAL A CA 1
ATOM 2084 C C . VAL A 1 267 ? -9.048 1.840 21.929 1.00 94.44 267 VAL A C 1
ATOM 2086 O O . VAL A 1 267 ? -8.838 1.361 23.037 1.00 94.44 267 VAL A O 1
ATOM 2089 N N . SER A 1 268 ? -10.177 1.556 21.286 1.00 90.88 268 SER A N 1
ATOM 2090 C CA . SER A 1 268 ? -11.181 0.651 21.852 1.00 90.88 268 SER A CA 1
ATOM 2091 C C . SER A 1 268 ? -11.860 -0.187 20.782 1.00 90.88 268 SER A C 1
ATOM 2093 O O . SER A 1 268 ? -12.098 0.269 19.664 1.00 90.88 268 SER A O 1
ATOM 2095 N N . ASP A 1 269 ? -12.169 -1.429 21.144 1.00 89.25 269 ASP A N 1
ATOM 2096 C CA . ASP A 1 269 ? -12.899 -2.347 20.284 1.00 89.25 269 ASP A CA 1
ATOM 2097 C C . ASP A 1 269 ? -14.277 -1.789 19.921 1.00 89.25 269 ASP A C 1
ATOM 2099 O O . ASP A 1 269 ? -15.025 -1.292 20.764 1.00 89.25 269 ASP A O 1
ATOM 2103 N N . SER A 1 270 ? -14.654 -1.961 18.658 1.00 83.31 270 SER A N 1
ATOM 2104 C CA . SER A 1 270 ? -15.978 -1.624 18.158 1.00 83.31 270 SER A CA 1
ATOM 2105 C C . SER A 1 270 ? -16.505 -2.751 17.285 1.00 83.31 270 SER A C 1
ATOM 2107 O O . SER A 1 270 ? -15.950 -3.076 16.231 1.00 83.31 270 SER A O 1
ATOM 2109 N N . ARG A 1 271 ? -17.608 -3.362 17.729 1.00 80.81 271 ARG A N 1
ATOM 2110 C CA . ARG A 1 271 ? -18.295 -4.415 16.983 1.00 80.81 271 ARG A CA 1
ATOM 2111 C C . ARG A 1 271 ? -19.473 -3.812 16.216 1.00 80.81 271 ARG A C 1
ATOM 2113 O O . ARG A 1 271 ? -20.403 -3.308 16.850 1.00 80.81 271 ARG A O 1
ATOM 2120 N N . PRO A 1 272 ? -19.479 -3.878 14.874 1.00 73.38 272 PRO A N 1
ATOM 2121 C CA . PRO A 1 272 ? -20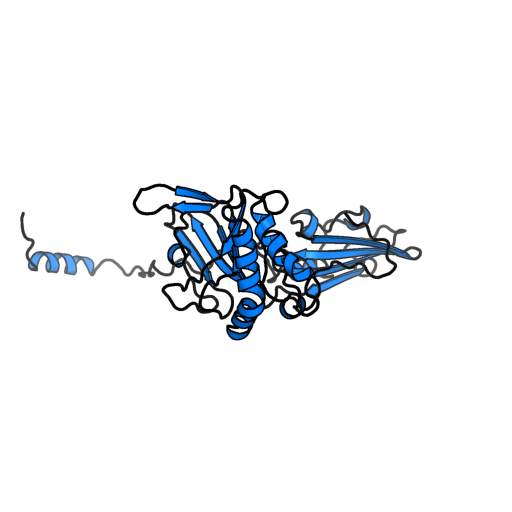.602 -3.391 14.085 1.00 73.38 272 PRO A CA 1
ATOM 2122 C C . PRO A 1 272 ? -21.892 -4.142 14.435 1.00 73.38 272 PRO A C 1
ATOM 2124 O O . PRO A 1 272 ? -21.876 -5.331 14.751 1.00 73.38 272 PRO A O 1
ATOM 2127 N N . LEU A 1 273 ? -23.035 -3.459 14.332 1.00 66.81 273 LEU A N 1
ATOM 2128 C CA . LEU A 1 273 ? -24.355 -4.009 14.686 1.00 66.81 273 LEU A CA 1
ATOM 2129 C C . LEU A 1 273 ? -24.781 -5.225 13.842 1.00 66.81 273 LEU A C 1
ATOM 2131 O O . LEU A 1 273 ? -25.716 -5.940 14.201 1.00 66.81 273 LEU A O 1
ATOM 2135 N N . HIS A 1 274 ? -24.126 -5.460 12.707 1.00 65.75 274 HIS A N 1
ATOM 2136 C CA . HIS A 1 274 ? -24.393 -6.590 11.827 1.00 65.75 274 HIS A CA 1
ATOM 2137 C C . HIS A 1 274 ? -23.135 -7.425 11.641 1.00 65.75 274 HIS A C 1
ATOM 2139 O O . HIS A 1 274 ? -22.034 -6.890 11.589 1.00 65.75 274 HIS A O 1
ATOM 2145 N N . THR A 1 275 ? -23.314 -8.733 11.453 1.00 64.69 275 THR A N 1
ATOM 2146 C CA . THR A 1 275 ? -22.217 -9.667 11.191 1.00 64.69 275 THR A CA 1
ATOM 2147 C C . THR A 1 275 ? -21.418 -9.225 9.965 1.00 64.69 275 THR A C 1
ATOM 2149 O O . THR A 1 275 ? -21.943 -9.213 8.839 1.00 64.69 275 THR A O 1
ATOM 2152 N N . CYS A 1 276 ? -20.157 -8.865 10.184 1.00 62.72 276 CYS A N 1
ATOM 2153 C CA . CYS A 1 276 ? -19.211 -8.575 9.121 1.00 62.72 276 CYS A CA 1
ATOM 2154 C C . CYS A 1 276 ? -18.854 -9.883 8.417 1.00 62.72 276 CYS A C 1
ATOM 2156 O O . CYS A 1 276 ? -18.365 -10.826 9.027 1.00 62.72 276 CYS A O 1
ATOM 2158 N N . VAL A 1 277 ? -19.158 -9.960 7.125 1.00 61.75 277 VAL A N 1
ATOM 2159 C CA . VAL A 1 277 ? -18.790 -11.091 6.270 1.00 61.75 277 VAL A CA 1
ATOM 2160 C C . VAL A 1 277 ? -17.976 -10.525 5.118 1.00 61.75 277 VAL A C 1
ATOM 2162 O O . VAL A 1 277 ? -18.290 -9.447 4.608 1.00 61.75 277 VAL A O 1
ATOM 2165 N N . ARG A 1 278 ? -16.927 -11.235 4.696 1.00 60.84 278 ARG A N 1
ATOM 2166 C CA . ARG A 1 278 ? -16.040 -10.807 3.606 1.00 60.84 278 ARG A CA 1
ATOM 2167 C C . ARG A 1 278 ? -16.838 -10.348 2.379 1.00 60.84 278 ARG A C 1
ATOM 2169 O O . ARG A 1 278 ? -17.706 -11.073 1.900 1.00 60.84 278 ARG A O 1
ATOM 2176 N N . ARG A 1 279 ? -16.494 -9.175 1.833 1.00 62.75 279 ARG A N 1
ATOM 2177 C CA . ARG A 1 279 ? -17.146 -8.524 0.676 1.00 62.75 279 ARG A CA 1
ATOM 2178 C C . ARG A 1 279 ? -18.613 -8.135 0.885 1.00 62.75 279 ARG A C 1
ATOM 2180 O O . ARG A 1 279 ? -19.246 -7.676 -0.065 1.00 62.75 279 ARG A O 1
ATOM 2187 N N . ARG A 1 280 ? -19.163 -8.264 2.094 1.00 69.81 280 ARG A N 1
ATOM 2188 C CA . ARG A 1 280 ? -20.489 -7.728 2.399 1.00 69.81 280 ARG A CA 1
ATOM 2189 C C . ARG A 1 280 ? -20.430 -6.205 2.365 1.00 69.81 280 ARG A C 1
ATOM 2191 O O . ARG A 1 280 ? -19.496 -5.602 2.897 1.00 69.81 280 ARG A O 1
ATOM 2198 N N . ALA A 1 281 ? -21.445 -5.603 1.753 1.00 75.19 281 ALA A N 1
ATOM 2199 C CA . ALA A 1 281 ? -21.639 -4.167 1.817 1.00 75.19 281 ALA A CA 1
ATOM 2200 C C . ALA A 1 281 ? -21.954 -3.761 3.265 1.00 75.19 281 ALA A C 1
ATOM 2202 O O . ALA A 1 281 ? -22.948 -4.218 3.837 1.00 75.19 281 ALA A O 1
ATOM 2203 N N . VAL A 1 282 ? -21.102 -2.920 3.841 1.00 77.00 282 VAL A N 1
ATOM 2204 C CA . VAL A 1 282 ? -21.257 -2.331 5.175 1.00 77.00 282 VAL A CA 1
ATOM 2205 C C . VAL A 1 282 ? -21.174 -0.825 4.981 1.00 77.00 282 VAL A C 1
ATOM 2207 O O . VAL A 1 282 ? -20.219 -0.336 4.390 1.00 77.00 282 VAL A O 1
ATOM 2210 N N . LYS A 1 283 ? -22.205 -0.085 5.387 1.00 79.81 283 LYS A N 1
ATOM 2211 C CA . LYS A 1 283 ? -22.221 1.373 5.204 1.00 79.81 283 LYS A CA 1
ATOM 2212 C C . LYS A 1 283 ? -21.350 2.037 6.274 1.00 79.81 283 LYS A C 1
ATOM 2214 O O . LYS A 1 283 ? -21.429 1.606 7.423 1.00 79.81 283 LYS A O 1
ATOM 2219 N N . PRO A 1 284 ? -20.641 3.137 5.965 1.00 78.81 284 PRO A N 1
ATOM 2220 C CA . PRO A 1 284 ? -19.942 3.933 6.973 1.00 78.81 284 PRO A CA 1
ATOM 2221 C C . PRO A 1 284 ? -20.809 4.315 8.182 1.00 78.81 284 PRO A C 1
ATOM 2223 O O . PRO A 1 284 ? -20.329 4.274 9.309 1.00 78.81 284 PRO A O 1
ATOM 2226 N N . SER A 1 285 ? -22.109 4.564 7.980 1.00 76.19 285 SER A N 1
ATOM 2227 C CA . SER A 1 285 ? -23.085 4.857 9.041 1.00 76.19 285 SER A CA 1
ATOM 2228 C C . SER A 1 285 ? -23.249 3.747 10.083 1.00 76.19 285 SER A C 1
ATOM 2230 O O . SER A 1 285 ? -23.867 3.961 11.120 1.00 76.19 285 SER A O 1
ATOM 2232 N N . GLN A 1 286 ? -22.791 2.532 9.778 1.00 75.62 286 GLN A N 1
ATOM 2233 C CA . GLN A 1 286 ? -22.812 1.388 10.693 1.00 75.62 286 GLN A CA 1
ATOM 2234 C C . GLN A 1 286 ? -21.557 1.325 11.574 1.00 75.62 286 GLN A C 1
ATOM 2236 O O . GLN A 1 286 ? -21.542 0.550 12.526 1.00 75.62 286 GLN A O 1
ATOM 2241 N N . LEU A 1 287 ? -20.531 2.121 11.256 1.00 74.12 287 LEU A N 1
ATOM 2242 C CA . LEU A 1 287 ? -19.277 2.241 12.006 1.00 74.12 287 LEU A CA 1
ATOM 2243 C C . LEU A 1 287 ? -19.149 3.603 12.705 1.00 74.12 287 LEU A C 1
ATOM 2245 O O . LEU A 1 287 ? -18.502 3.696 13.741 1.00 74.12 287 LEU A O 1
ATOM 2249 N N . GLY A 1 288 ? -19.769 4.654 12.162 1.00 72.94 288 GLY A N 1
ATOM 2250 C CA . GLY A 1 288 ? -19.716 6.009 12.711 1.00 72.94 288 GLY A CA 1
ATOM 2251 C C . GLY A 1 288 ? -20.581 7.002 11.933 1.00 72.94 288 GLY A C 1
ATOM 2252 O O . GLY A 1 288 ? -21.469 6.614 11.182 1.00 72.94 288 GLY A O 1
ATOM 2253 N N . LEU A 1 289 ? -20.329 8.302 12.100 1.00 75.56 289 LEU A N 1
ATOM 2254 C CA . LEU A 1 289 ? -21.140 9.390 11.526 1.00 75.56 289 LEU A CA 1
ATOM 2255 C C . LEU A 1 289 ? -20.485 10.022 10.285 1.00 75.56 289 LEU A C 1
ATOM 2257 O O . LEU A 1 289 ? -20.409 11.244 10.172 1.00 75.56 289 LEU A O 1
ATOM 2261 N N . LEU A 1 290 ? -19.982 9.197 9.361 1.00 80.00 290 LEU A N 1
ATOM 2262 C CA . LEU A 1 290 ? -19.372 9.685 8.120 1.00 80.00 290 LEU A CA 1
ATOM 2263 C C . LEU A 1 290 ? -20.438 10.296 7.196 1.00 80.00 290 LEU A C 1
ATOM 2265 O O . LEU A 1 290 ? -21.313 9.587 6.691 1.00 80.00 290 LEU A O 1
ATOM 2269 N N . GLU A 1 291 ? -20.343 11.602 6.952 1.00 82.19 291 GLU A N 1
ATOM 2270 C CA . GLU A 1 291 ? -21.236 12.337 6.053 1.00 82.19 291 GLU A CA 1
ATOM 2271 C C . GLU A 1 291 ? -20.615 12.496 4.662 1.00 82.19 291 GLU A C 1
ATOM 2273 O O . GLU A 1 291 ? -21.295 12.293 3.656 1.00 82.19 291 GLU A O 1
ATOM 2278 N N . GLU A 1 292 ? -19.322 12.808 4.577 1.00 84.62 292 GLU A N 1
ATOM 2279 C CA . GLU A 1 292 ? -18.607 12.944 3.302 1.00 84.62 292 GLU A CA 1
ATOM 2280 C C . GLU A 1 292 ? -17.181 12.401 3.402 1.00 84.62 292 GLU A C 1
ATOM 2282 O O . GLU A 1 292 ? -16.609 12.380 4.490 1.00 84.62 292 GLU A O 1
ATOM 2287 N N . GLY A 1 293 ? -16.621 11.970 2.270 1.00 88.50 293 GLY A N 1
ATOM 2288 C CA . GLY A 1 293 ? -15.229 11.540 2.137 1.00 88.50 293 GLY A CA 1
ATOM 2289 C C . GLY A 1 293 ? -15.044 10.024 2.124 1.00 88.50 293 GLY A C 1
ATOM 2290 O O . GLY A 1 293 ? -15.998 9.257 1.954 1.00 88.50 293 GLY A O 1
ATOM 2291 N N . GLU A 1 294 ? -13.790 9.602 2.258 1.00 91.69 294 GLU A N 1
ATOM 2292 C CA . GLU A 1 294 ? -13.364 8.201 2.197 1.00 91.69 294 GLU A CA 1
ATOM 2293 C C . GLU A 1 294 ? -12.630 7.791 3.478 1.00 91.69 294 GLU A C 1
ATOM 2295 O O . GLU A 1 294 ? -11.955 8.609 4.102 1.00 91.69 294 GLU A O 1
ATOM 2300 N N . MET A 1 295 ? -12.779 6.527 3.874 1.00 91.94 295 MET A N 1
ATOM 2301 C CA . MET A 1 295 ? -12.117 5.941 5.036 1.00 91.94 295 MET A CA 1
ATOM 2302 C C . MET A 1 295 ? -11.606 4.533 4.748 1.00 91.94 295 MET A C 1
ATOM 2304 O O . MET A 1 295 ? -12.259 3.761 4.039 1.00 91.94 295 MET A O 1
ATOM 2308 N N . TRP A 1 296 ? -10.493 4.190 5.382 1.00 93.88 296 TRP A N 1
ATOM 2309 C CA . TRP A 1 296 ? -9.900 2.860 5.397 1.00 93.88 296 TRP A CA 1
ATOM 2310 C C . TRP A 1 296 ? -9.508 2.501 6.822 1.00 93.88 296 TRP A C 1
ATOM 2312 O O . TRP A 1 296 ? -9.080 3.356 7.590 1.00 93.88 296 TRP A O 1
ATOM 2322 N N . ILE A 1 297 ? -9.670 1.233 7.182 1.00 95.06 297 ILE A N 1
ATOM 2323 C CA . ILE A 1 297 ? -9.254 0.702 8.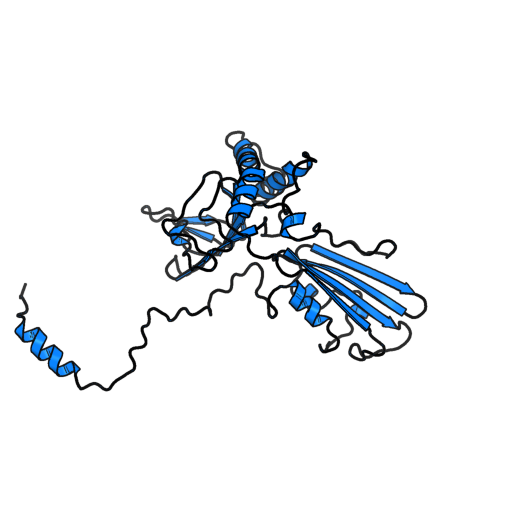477 1.00 95.06 297 ILE A CA 1
ATOM 2324 C C . ILE A 1 297 ? -8.339 -0.480 8.217 1.00 95.06 297 ILE A C 1
ATOM 2326 O O . ILE A 1 297 ? -8.712 -1.425 7.510 1.00 95.06 297 ILE A O 1
ATOM 2330 N N . TYR A 1 298 ? -7.151 -0.413 8.799 1.00 97.12 298 TYR A N 1
ATOM 2331 C CA . TYR A 1 298 ? -6.096 -1.392 8.642 1.00 97.12 298 TYR A CA 1
ATOM 2332 C C . TYR A 1 298 ? -5.815 -2.087 9.960 1.00 97.12 298 TYR A C 1
ATOM 2334 O O . TYR A 1 298 ? -5.715 -1.445 11.002 1.00 97.12 298 TYR A O 1
ATOM 2342 N N . ARG A 1 299 ? -5.619 -3.398 9.887 1.00 97.50 299 ARG A N 1
ATOM 2343 C CA . ARG A 1 299 ? -5.027 -4.169 10.965 1.00 97.50 299 ARG A CA 1
ATOM 2344 C C . ARG A 1 299 ? -3.518 -4.276 10.760 1.00 97.50 299 ARG A C 1
ATOM 2346 O O . ARG A 1 299 ? -3.106 -4.819 9.725 1.00 97.50 299 ARG A O 1
ATOM 2353 N N . PRO A 1 300 ? -2.703 -3.833 11.727 1.00 97.69 300 PRO A N 1
ATOM 2354 C CA . PRO A 1 300 ? -1.286 -4.165 11.771 1.00 97.69 300 PRO A CA 1
ATOM 2355 C C . PRO A 1 300 ? -1.097 -5.682 11.686 1.00 97.69 300 PRO A C 1
ATOM 2357 O O . PRO A 1 300 ? -1.795 -6.444 12.351 1.00 97.69 300 PRO A O 1
ATOM 2360 N N . ILE A 1 301 ? -0.198 -6.128 10.814 1.00 97.06 301 ILE A N 1
ATOM 2361 C CA . ILE A 1 301 ? 0.059 -7.548 10.556 1.00 97.06 301 ILE A CA 1
ATOM 2362 C C . ILE A 1 301 ? 1.521 -7.732 10.154 1.00 97.06 301 ILE A C 1
ATOM 2364 O O . ILE A 1 301 ? 2.093 -6.838 9.525 1.00 97.06 301 ILE A O 1
ATOM 2368 N N . GLY A 1 302 ? 2.106 -8.887 10.480 1.00 95.50 302 GLY A N 1
ATOM 2369 C CA . GLY A 1 302 ? 3.488 -9.223 10.143 1.00 95.50 302 GLY A CA 1
ATOM 2370 C C . GLY A 1 302 ? 3.757 -9.120 8.644 1.00 95.50 302 GLY A C 1
ATOM 2371 O O . GLY A 1 302 ? 3.077 -9.746 7.830 1.00 95.50 302 GLY A O 1
ATOM 2372 N N . MET A 1 303 ? 4.754 -8.317 8.274 1.00 91.94 303 MET A N 1
ATOM 2373 C CA . MET A 1 303 ? 5.063 -7.978 6.886 1.00 91.94 303 MET A CA 1
ATOM 2374 C C . MET A 1 303 ? 5.435 -9.211 6.063 1.00 91.94 303 MET A C 1
ATOM 2376 O O . MET A 1 303 ? 4.872 -9.415 4.990 1.00 91.94 303 MET A O 1
ATOM 2380 N N . LEU A 1 304 ? 6.341 -10.048 6.577 1.00 88.88 304 LEU A N 1
ATOM 2381 C CA . LEU A 1 304 ? 6.848 -11.207 5.845 1.00 88.88 304 LEU A CA 1
ATOM 2382 C C . LEU A 1 304 ? 5.740 -12.230 5.570 1.00 88.88 304 LEU A C 1
ATOM 2384 O O . LEU A 1 304 ? 5.552 -12.630 4.425 1.00 88.88 304 LEU A O 1
ATOM 2388 N N . ASP A 1 305 ? 4.952 -12.581 6.584 1.00 88.06 305 ASP A N 1
ATOM 2389 C CA . ASP A 1 305 ? 3.862 -13.552 6.437 1.00 88.06 305 ASP A CA 1
ATOM 2390 C C . ASP A 1 305 ? 2.714 -13.008 5.584 1.00 88.06 305 ASP A C 1
ATOM 2392 O O . ASP A 1 305 ? 2.020 -13.761 4.886 1.00 88.06 305 ASP A O 1
ATOM 2396 N N . TYR A 1 306 ? 2.489 -11.690 5.636 1.00 91.12 306 TYR A N 1
ATOM 2397 C CA . TYR A 1 306 ? 1.390 -11.063 4.922 1.00 91.12 306 TYR A CA 1
ATOM 2398 C C . TYR A 1 306 ? 1.701 -10.808 3.446 1.00 91.12 306 TYR A C 1
ATOM 2400 O O . TYR A 1 306 ? 0.906 -11.206 2.589 1.00 91.12 306 TYR A O 1
ATOM 2408 N N . VAL A 1 307 ? 2.829 -10.152 3.172 1.00 86.94 307 VAL A N 1
ATOM 2409 C CA . VAL A 1 307 ? 3.263 -9.711 1.838 1.00 86.94 307 VAL A CA 1
ATOM 2410 C C . VAL A 1 307 ? 4.079 -10.795 1.123 1.00 86.94 307 VAL A C 1
ATOM 2412 O O . VAL A 1 307 ? 4.081 -10.847 -0.103 1.00 86.94 307 VAL A O 1
ATOM 2415 N N . GLY A 1 308 ? 4.734 -11.693 1.863 1.00 83.44 308 GLY A N 1
ATOM 2416 C CA . GLY A 1 308 ? 5.618 -12.730 1.316 1.00 83.44 308 GLY A CA 1
ATOM 2417 C C . GLY A 1 308 ? 7.054 -12.258 1.067 1.00 83.44 308 GLY A C 1
ATOM 2418 O O . GLY A 1 308 ? 7.868 -13.018 0.547 1.00 83.44 308 GLY A O 1
ATOM 2419 N N . SER A 1 309 ? 7.378 -11.009 1.413 1.00 79.50 309 SER A N 1
ATOM 2420 C CA . SER A 1 309 ? 8.714 -10.427 1.287 1.00 79.50 309 SER A CA 1
ATOM 2421 C C . SER A 1 309 ? 8.887 -9.250 2.248 1.00 79.50 309 SER A C 1
ATOM 2423 O O . SER A 1 309 ? 7.908 -8.728 2.787 1.00 79.50 309 SER A O 1
ATOM 2425 N N . LEU A 1 310 ? 10.131 -8.814 2.442 1.00 80.75 310 LEU A N 1
ATOM 2426 C CA . LEU A 1 310 ? 10.404 -7.501 3.021 1.00 80.75 310 LEU A CA 1
ATOM 2427 C C . LEU A 1 310 ? 10.074 -6.432 1.969 1.00 80.75 310 LEU A C 1
ATOM 2429 O O . LEU A 1 310 ? 10.360 -6.612 0.783 1.00 80.75 310 LEU A O 1
ATOM 2433 N N . LEU A 1 311 ? 9.473 -5.318 2.388 1.00 72.31 311 LEU A N 1
ATOM 2434 C CA . LEU A 1 311 ? 9.133 -4.204 1.500 1.00 72.31 311 LEU A CA 1
ATOM 2435 C C . LEU A 1 311 ? 10.375 -3.384 1.146 1.00 72.31 311 LEU A C 1
ATOM 2437 O O . LEU A 1 311 ? 10.534 -2.242 1.567 1.00 72.31 311 LEU A O 1
ATOM 2441 N N . GLU A 1 312 ? 11.260 -3.973 0.353 1.00 65.50 312 GLU A N 1
ATOM 2442 C CA . GLU A 1 312 ? 12.472 -3.315 -0.105 1.00 65.50 312 GLU A CA 1
ATOM 2443 C C . GLU A 1 312 ? 12.575 -3.398 -1.631 1.00 65.50 312 GLU A C 1
ATOM 2445 O O . GLU A 1 312 ? 12.674 -4.497 -2.189 1.00 65.50 312 GLU A O 1
ATOM 2450 N N . PRO A 1 313 ? 12.594 -2.260 -2.348 1.00 57.72 313 PRO A N 1
ATOM 2451 C CA . PRO A 1 313 ? 12.927 -2.250 -3.762 1.00 57.72 313 PRO A CA 1
ATOM 2452 C C . PRO A 1 313 ? 14.446 -2.433 -3.899 1.00 57.72 313 PRO A C 1
ATOM 2454 O O . PRO A 1 313 ? 15.182 -1.483 -4.165 1.00 57.72 313 PRO A O 1
ATOM 2457 N N . ARG A 1 314 ? 14.950 -3.651 -3.665 1.00 58.78 314 ARG A N 1
ATOM 2458 C CA . ARG A 1 314 ? 16.384 -3.933 -3.802 1.00 58.78 314 ARG A CA 1
ATOM 2459 C C . ARG A 1 314 ? 16.762 -4.047 -5.274 1.00 58.78 314 ARG A C 1
ATOM 2461 O O . ARG A 1 314 ? 16.249 -4.893 -6.006 1.00 58.78 314 ARG A O 1
ATOM 2468 N N . CYS A 1 315 ? 17.689 -3.193 -5.687 1.00 54.66 315 CYS A N 1
ATOM 2469 C CA . CYS A 1 315 ? 18.449 -3.384 -6.913 1.00 54.66 315 CYS A CA 1
ATOM 2470 C C . CYS A 1 315 ? 19.315 -4.655 -6.777 1.00 54.66 315 CYS A C 1
ATOM 2472 O O . CYS A 1 315 ? 19.778 -4.929 -5.665 1.00 54.66 315 CYS A O 1
ATOM 2474 N N . PRO A 1 316 ? 19.562 -5.428 -7.853 1.00 57.00 316 PRO A N 1
ATOM 2475 C CA . PRO A 1 316 ? 20.523 -6.523 -7.802 1.00 57.00 316 PRO A CA 1
ATOM 2476 C C . PRO A 1 316 ? 21.889 -6.053 -7.291 1.00 57.00 316 PRO A C 1
ATOM 2478 O O . PRO A 1 316 ? 22.366 -4.971 -7.648 1.00 57.00 316 PRO A O 1
ATOM 2481 N N . GLU A 1 317 ? 22.527 -6.885 -6.468 1.00 52.22 317 GLU A N 1
ATOM 2482 C CA . GLU A 1 317 ? 23.875 -6.621 -5.973 1.00 52.22 317 GLU A CA 1
ATOM 2483 C C . GLU A 1 317 ? 24.823 -6.394 -7.166 1.00 52.22 317 GLU A C 1
ATOM 2485 O O . GLU A 1 317 ? 24.816 -7.163 -8.131 1.00 52.22 317 GLU A O 1
ATOM 2490 N N . ASN A 1 318 ? 25.649 -5.342 -7.091 1.00 56.25 318 ASN A N 1
ATOM 2491 C CA . ASN A 1 318 ? 26.622 -4.907 -8.112 1.00 56.25 318 ASN A CA 1
ATOM 2492 C C . ASN A 1 318 ? 26.082 -4.089 -9.302 1.00 56.25 318 ASN A C 1
ATOM 2494 O O . ASN A 1 318 ? 26.827 -3.850 -10.254 1.00 56.25 318 ASN A O 1
ATOM 2498 N N . VAL A 1 319 ? 24.836 -3.611 -9.26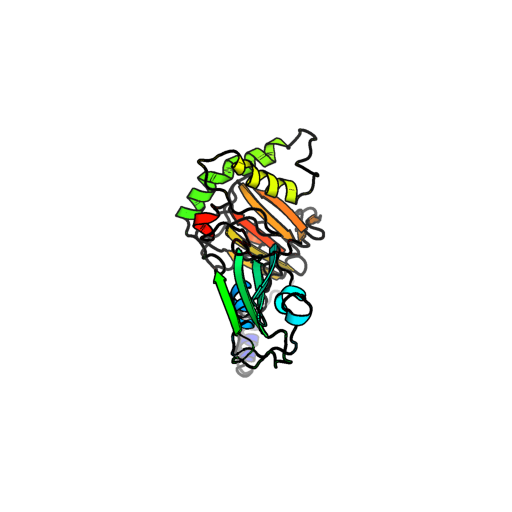0 1.00 55.38 319 VAL A N 1
ATOM 2499 C CA . VAL A 1 319 ? 24.312 -2.674 -10.269 1.00 55.38 319 VAL A CA 1
ATOM 2500 C C . VAL A 1 319 ? 24.323 -1.245 -9.721 1.00 55.38 319 VAL A C 1
ATOM 2502 O O . VAL A 1 319 ? 23.833 -0.989 -8.622 1.00 55.38 319 VAL A O 1
ATOM 2505 N N . GLY A 1 320 ? 24.859 -0.299 -10.502 1.00 49.09 320 GLY A N 1
ATOM 2506 C CA . GLY A 1 320 ? 24.814 1.128 -10.179 1.00 49.09 320 GLY A CA 1
ATOM 2507 C C . GLY A 1 320 ? 23.370 1.627 -10.130 1.00 49.09 320 GLY A C 1
ATOM 2508 O O . GLY A 1 320 ? 22.724 1.782 -11.169 1.00 49.09 320 GLY A O 1
ATOM 2509 N N . ALA A 1 321 ? 22.853 1.850 -8.922 1.00 48.31 321 ALA A N 1
ATOM 2510 C CA . ALA A 1 321 ? 21.499 2.339 -8.700 1.00 48.31 321 ALA A CA 1
ATOM 2511 C C . ALA A 1 321 ? 21.467 3.864 -8.573 1.00 48.31 321 ALA A C 1
ATOM 2513 O O . ALA A 1 321 ? 22.315 4.464 -7.916 1.00 48.31 321 ALA A O 1
ATOM 2514 N N . LEU A 1 322 ? 20.454 4.479 -9.180 1.00 38.25 322 LEU A N 1
ATOM 2515 C CA . LEU A 1 322 ? 20.021 5.828 -8.840 1.00 38.25 322 LEU A CA 1
ATOM 2516 C C . LEU A 1 322 ? 18.985 5.679 -7.722 1.00 38.25 322 LEU A C 1
ATOM 2518 O O . LEU A 1 322 ? 17.814 5.402 -7.980 1.00 38.25 322 LEU A O 1
ATOM 2522 N N . SER A 1 323 ? 19.425 5.825 -6.474 1.00 40.91 323 SER A N 1
ATOM 2523 C CA . SER A 1 323 ? 18.513 6.056 -5.353 1.00 40.91 323 SER A CA 1
ATOM 2524 C C . SER A 1 323 ? 18.088 7.523 -5.389 1.00 40.91 323 SER A C 1
ATOM 2526 O O . SER A 1 323 ? 18.946 8.399 -5.249 1.00 40.91 323 SER A O 1
ATOM 2528 N N . ILE A 1 324 ? 16.800 7.785 -5.612 1.00 32.88 324 ILE A N 1
ATOM 2529 C CA . ILE A 1 324 ? 16.200 9.118 -5.455 1.00 32.88 324 ILE A CA 1
ATOM 2530 C C . ILE A 1 324 ? 15.400 9.121 -4.163 1.00 32.88 324 ILE A C 1
ATOM 2532 O O . ILE A 1 324 ? 14.522 8.238 -4.044 1.00 32.88 324 ILE A O 1
#

pLDDT: mean 81.86, std 18.34, range [29.58, 98.25]

Radius of gyration: 26.03 Å; Cα contacts (8 Å, |Δi|>4): 635; chains: 1; bounding box: 95×37×62 Å

Solvent-accessible surface area (backbone atoms only — not comparable to full-atom values): 18303 Å² total; per-residue (Å²): 133,89,80,86,56,75,68,64,57,53,64,56,57,62,71,62,75,78,69,74,93,66,83,81,69,70,78,87,64,78,78,67,78,82,82,76,79,55,83,70,55,64,84,52,91,70,76,22,66,17,46,43,53,34,51,62,35,34,86,88,43,87,64,97,63,63,46,76,79,77,76,50,63,60,66,72,46,65,77,52,69,50,77,40,62,32,38,30,45,48,73,61,85,61,35,37,35,41,39,38,25,38,39,37,60,58,62,9,26,28,38,38,37,43,34,34,53,76,85,55,96,66,63,67,68,39,69,92,59,29,45,58,42,51,49,64,42,64,44,55,77,76,49,48,36,66,61,52,48,52,25,36,75,72,44,9,63,64,31,24,52,52,57,56,68,40,62,93,66,87,58,65,49,85,91,56,48,54,55,38,48,57,37,50,37,47,53,58,43,72,82,40,89,88,50,72,51,46,31,59,62,43,80,91,29,45,41,46,62,39,33,41,28,37,23,38,79,77,39,76,45,61,42,21,36,32,37,29,44,52,57,56,53,42,36,25,23,37,38,34,31,37,52,21,31,32,50,64,58,98,80,74,46,68,47,79,46,13,96,62,61,38,38,50,70,30,76,58,69,44,69,47,94,56,88,51,44,62,72,38,80,41,45,38,70,59,79,45,51,48,18,28,30,36,39,38,32,15,37,43,31,41,24,48,84,56,66,72,44,77,98,62,66,73,73,64,90,94,52,61,61,54,84,118

Sequence (324 aa):
MPSFSVSDLKSRAVKAKDASVYKISNTRDKFTNASFFMSHPPPTEHGSAALDLAHYFSPATHWDSPWYLTQDLPPPIANNRPPSFSSAWEMRGPSKTVFGGAIFADLSMCWYSVQFPTTAKSDPNDSRTVHRKAQYFPCPAARDQATLVEAHETYGETIAAFAESFEGTGQYCARGECWDLASEALKYFDQYDYVPKPVPSLSRTHGHLIYEGKAVKNGVQQCGRWRGGDDRIRRGDIAEWRSVRIGMGKTGGYAILGAPDHTAVIVSDSRPLHTCVRRRAVKPSQLGLLEEGEMWIYRPIGMLDYVGSLLEPRCPENVGALSI

Foldseek 3Di:
DDDDDPVVVVVVVVVVPPPDDDPPPPPPPVPDPPPPQDVPPHDDDVQALQVNVQVCLDLVHDDPDPCVVVVDDDPSCVVPPALDKWKFWDDDVQKIKIKMKGQHRLRKIKIKMWIAGNPDDDRCSPCVGIPIGMDMFGRFAAAAAVQLVVLCVQQQVQLLVQLCVPPPPPDAQPVNAQVSSLQVSQCVCVPPPPRQRWDGDRPQARARWQKKKFADDQRPDIWMFGTYHHQWAAHFKKKKWAQWWFAPPPVRDIDTAPPGMGMDTDHHIDGFPDGHDGGDIDTVVSVHRTGGGMMIIHRTHRCCVGSVDDPDGDDPPPTGIDDD